Protein AF-A0A7U2QZM5-F1 (afdb_monomer_lite)

Foldseek 3Di:
DDDDDDDDDDDDDDDDDDDDDDDDDDDDDPPPPDPVVQDQKKKWFAAFQFKTKIARDDVVLVVLLQVLQQVLQVQHWPDWDDDPRIIITGGPDRLLEDDPPSSVVSVVSSVQSSQQSCLQVQKHFDPPDWDQDDRYDDDRDDRRTMTMIGGGDRDHDQDWDWDDDDPQDIDIGSDDVVVVVVVCVVCPPVDPDDD

pLDDT: mean 79.83, std 21.53, range [32.25, 98.5]

Radius of gyration: 23.72 Å; chains: 1; bounding box: 69×45×69 Å

Sequence (195 aa):
MTCSRMRDEPPAYEETTGSSSTAIPGDNKTQLQDEDTRSKYGLISFSGYDRVRLMRFPESIVALVSETLQRHWPKGIQKVKAYYESTEFKLRGNPFEHGDDDEKVALRNAILGLLDALAREGWGVHPAAGGLGRIGNYKSLGQKDSLIFKRQAPQQLSWMCISFDSDDLMHLINAPPELALSLVAVFGDRIKNCN

Organism: Aspergillus flavus (strain ATCC 200026 / FGSC A1120 / IAM 13836 / NRRL 3357 / JCM 12722 / SRRC 167) (NCBI:txid332952)

Structure (mmCIF, N/CA/C/O backbone):
data_AF-A0A7U2QZM5-F1
#
_entry.id   AF-A0A7U2QZM5-F1
#
loop_
_atom_site.group_PDB
_atom_site.id
_atom_site.type_symbol
_atom_site.label_atom_id
_atom_site.label_alt_id
_atom_site.label_comp_id
_atom_site.label_asym_id
_atom_site.label_entity_id
_atom_site.label_seq_id
_atom_site.pdbx_PDB_ins_code
_atom_site.Cartn_x
_atom_site.Cartn_y
_atom_site.Cartn_z
_atom_site.occupancy
_atom_site.B_iso_or_equiv
_atom_site.auth_seq_id
_atom_site.auth_comp_id
_atom_site.auth_asym_id
_atom_site.auth_atom_id
_atom_site.pdbx_PDB_model_num
ATOM 1 N N . MET A 1 1 ? -29.464 29.562 -40.714 1.00 38.03 1 MET A N 1
ATOM 2 C CA . MET A 1 1 ? -28.195 30.197 -41.134 1.00 38.03 1 MET A CA 1
ATOM 3 C C . MET A 1 1 ? -27.536 30.734 -39.869 1.00 38.03 1 MET A C 1
ATOM 5 O O . MET A 1 1 ? -28.224 31.437 -39.149 1.00 38.03 1 MET A O 1
ATOM 9 N N . THR A 1 2 ? -26.313 30.384 -39.471 1.00 40.12 2 THR A N 1
ATOM 10 C CA . THR A 1 2 ? -25.365 29.388 -40.011 1.00 40.12 2 THR A CA 1
ATOM 11 C C . THR A 1 2 ? -24.445 28.975 -38.853 1.00 40.12 2 THR A C 1
ATOM 13 O O . THR A 1 2 ? -23.994 29.839 -38.110 1.00 40.12 2 THR A O 1
ATOM 16 N N . CYS A 1 3 ? -24.182 27.680 -38.655 1.00 33.53 3 CYS A N 1
ATOM 17 C CA . CYS A 1 3 ? -23.303 27.215 -37.576 1.00 33.53 3 CYS A CA 1
ATOM 18 C C . CYS A 1 3 ? -21.851 27.163 -38.076 1.00 33.53 3 CYS A C 1
ATOM 20 O O . CYS A 1 3 ? -21.513 26.299 -38.886 1.00 33.53 3 CYS A O 1
ATOM 22 N N . SER A 1 4 ? -20.998 28.075 -37.604 1.00 41.38 4 SER A N 1
ATOM 23 C CA . SER A 1 4 ? -19.562 28.035 -37.900 1.00 41.38 4 SER A CA 1
ATOM 24 C C . SER A 1 4 ? -18.869 26.981 -37.041 1.00 41.38 4 SER A C 1
ATOM 26 O O . SER A 1 4 ? -18.525 27.231 -35.888 1.00 41.38 4 SER A O 1
ATOM 28 N N . ARG A 1 5 ? -18.629 25.799 -37.619 1.00 42.25 5 ARG A N 1
ATOM 29 C CA . ARG A 1 5 ? -17.645 24.847 -37.088 1.00 42.25 5 ARG A CA 1
ATOM 30 C C . ARG A 1 5 ? -16.244 25.422 -37.290 1.00 42.25 5 ARG A C 1
ATOM 32 O O . ARG A 1 5 ? -15.752 25.406 -38.419 1.00 42.25 5 ARG A O 1
ATOM 39 N N . MET A 1 6 ? -15.587 25.863 -36.219 1.00 43.81 6 MET A N 1
ATOM 40 C CA . MET A 1 6 ? -14.124 25.896 -36.231 1.00 43.81 6 MET A CA 1
ATOM 41 C C . MET A 1 6 ? -13.616 24.450 -36.232 1.00 43.81 6 MET A C 1
ATOM 43 O O . MET A 1 6 ? -14.147 23.595 -35.523 1.00 43.81 6 MET A O 1
ATOM 47 N N . ARG A 1 7 ? -12.651 24.165 -37.107 1.00 45.53 7 ARG A N 1
ATOM 48 C CA . ARG A 1 7 ? -11.876 22.925 -37.098 1.00 45.53 7 ARG A CA 1
ATOM 49 C C . ARG A 1 7 ? -10.531 23.278 -36.486 1.00 45.53 7 ARG A C 1
ATOM 51 O O . ARG A 1 7 ? -9.747 23.946 -37.150 1.00 45.53 7 ARG A O 1
ATOM 58 N N . ASP A 1 8 ? -10.298 22.843 -35.255 1.00 47.22 8 ASP A N 1
ATOM 59 C CA . ASP A 1 8 ? -8.962 22.883 -34.670 1.00 47.22 8 ASP A CA 1
ATOM 60 C C . ASP A 1 8 ? -8.144 21.750 -35.295 1.00 47.22 8 ASP A C 1
ATOM 62 O O . ASP A 1 8 ? -8.380 20.567 -35.043 1.00 47.22 8 ASP A O 1
ATOM 66 N N . GLU A 1 9 ? -7.225 22.124 -36.178 1.00 46.25 9 GLU A N 1
ATOM 67 C CA . GLU A 1 9 ? -6.231 21.227 -36.755 1.00 46.25 9 GLU A CA 1
ATOM 68 C C . GLU A 1 9 ? -5.019 21.188 -35.806 1.00 46.25 9 GLU A C 1
ATOM 70 O O . GLU A 1 9 ? -4.488 22.250 -35.465 1.00 46.25 9 GLU A O 1
ATOM 75 N N . PRO A 1 10 ? -4.599 20.011 -35.304 1.00 48.00 10 PRO A N 1
ATOM 76 C CA . PRO A 1 10 ? -3.449 19.930 -34.411 1.00 48.00 10 PRO A CA 1
ATOM 77 C C . PRO A 1 10 ? -2.162 20.297 -35.170 1.00 48.00 10 PRO A C 1
ATOM 79 O O . PRO A 1 10 ? -2.040 19.966 -36.351 1.00 48.00 10 PRO A O 1
ATOM 82 N N . PRO A 1 11 ? -1.188 20.961 -34.520 1.00 45.97 11 PRO A N 1
ATOM 83 C CA . PRO A 1 11 ? 0.029 21.405 -35.190 1.00 45.97 11 PRO A CA 1
ATOM 84 C C . PRO A 1 11 ? 0.828 20.221 -35.744 1.00 45.97 11 PRO A C 1
ATOM 86 O O . PRO A 1 11 ? 1.017 19.208 -35.065 1.00 45.97 11 PRO A O 1
ATOM 89 N N . ALA A 1 12 ? 1.311 20.370 -36.978 1.00 38.12 12 ALA A N 1
ATOM 90 C CA . ALA A 1 12 ? 2.165 19.386 -37.627 1.00 38.12 12 ALA A CA 1
ATOM 91 C C . ALA A 1 12 ? 3.488 19.219 -36.862 1.00 38.12 12 ALA A C 1
ATOM 93 O O . ALA A 1 12 ? 4.091 20.197 -36.418 1.00 38.12 12 ALA A O 1
ATOM 94 N N . TYR A 1 13 ? 3.943 17.974 -36.729 1.00 45.31 13 TYR A N 1
ATOM 95 C CA . TYR A 1 13 ? 5.271 17.668 -36.211 1.00 45.31 13 TYR A CA 1
ATOM 96 C C . TYR A 1 13 ? 6.291 17.780 -37.352 1.00 45.31 13 TYR A C 1
ATOM 98 O O . TYR A 1 13 ? 6.085 17.220 -38.427 1.00 45.31 13 TYR A O 1
ATOM 106 N N . GLU A 1 14 ? 7.390 18.500 -37.133 1.00 44.50 14 GLU A N 1
ATOM 107 C CA . GLU A 1 14 ? 8.509 18.514 -38.078 1.00 44.50 14 GLU A CA 1
ATOM 108 C C . GLU A 1 14 ? 9.396 17.280 -37.848 1.00 44.50 14 GLU A C 1
ATOM 110 O O . GLU A 1 14 ? 9.959 17.093 -36.767 1.00 44.50 14 GLU A O 1
ATOM 115 N N . GLU A 1 15 ? 9.533 16.425 -38.865 1.00 40.84 15 GLU A N 1
ATOM 116 C CA . GLU A 1 15 ? 10.552 15.370 -38.886 1.00 40.84 15 GLU A CA 1
ATOM 117 C C . GLU A 1 15 ? 11.905 15.956 -39.300 1.00 40.84 15 GLU A C 1
ATOM 119 O O . GLU A 1 15 ? 12.167 16.199 -40.479 1.00 40.84 15 GLU A O 1
ATOM 124 N N . THR A 1 16 ? 12.811 16.138 -38.338 1.00 38.75 16 THR A N 1
ATOM 125 C CA . THR A 1 16 ? 14.184 16.566 -38.633 1.00 38.75 16 THR A CA 1
ATOM 126 C C . THR A 1 16 ? 15.036 15.397 -39.136 1.00 38.75 16 THR A C 1
ATOM 128 O O . THR A 1 16 ? 15.819 14.805 -38.393 1.00 38.75 16 THR A O 1
ATOM 131 N N . THR A 1 17 ? 14.931 15.076 -40.426 1.00 41.78 17 THR A N 1
ATOM 132 C CA . THR A 1 17 ? 15.929 14.247 -41.124 1.00 41.78 17 THR A CA 1
ATOM 133 C C . THR A 1 17 ? 17.121 15.104 -41.570 1.00 41.78 17 THR A C 1
ATOM 135 O O . THR A 1 17 ? 16.938 16.034 -42.353 1.00 41.78 17 THR A O 1
ATOM 138 N N . GLY A 1 18 ? 18.347 14.785 -41.129 1.00 34.59 18 GLY A N 1
ATOM 139 C CA . GLY A 1 18 ? 19.561 15.528 -41.514 1.00 34.59 18 GLY A CA 1
ATOM 140 C C . GLY A 1 18 ? 20.870 14.748 -41.307 1.00 34.59 18 GLY A C 1
ATOM 141 O O . GLY A 1 18 ? 21.256 14.450 -40.183 1.00 34.59 18 GLY A O 1
ATOM 142 N N . SER A 1 19 ? 21.537 14.406 -42.411 1.00 39.38 19 SER A N 1
ATOM 143 C CA . SER A 1 19 ? 22.620 13.412 -42.538 1.00 39.38 19 SER A CA 1
ATOM 144 C C . SER A 1 19 ? 24.025 13.772 -41.995 1.00 39.38 19 SER A C 1
ATOM 146 O O . SER A 1 19 ? 24.483 14.898 -42.135 1.00 39.38 19 SER A O 1
ATOM 148 N N . SER A 1 20 ? 24.743 12.730 -41.541 1.00 37.00 20 SER A N 1
ATOM 149 C CA . SER A 1 20 ? 26.172 12.372 -41.771 1.00 37.00 20 SER A CA 1
ATOM 150 C C . SER A 1 20 ? 27.312 13.420 -41.775 1.00 37.00 20 SER A C 1
ATOM 152 O O . SER A 1 20 ? 27.342 14.279 -42.653 1.00 37.00 20 SER A O 1
ATOM 154 N N . SER A 1 21 ? 28.406 13.162 -41.017 1.00 36.75 21 SER A N 1
ATOM 155 C CA . SER A 1 21 ? 29.729 12.708 -41.566 1.00 36.75 21 SER A CA 1
ATOM 156 C C . SER A 1 21 ? 30.932 12.692 -40.577 1.00 36.75 21 SER A C 1
ATOM 158 O O . SER A 1 21 ? 31.199 13.681 -39.906 1.00 36.75 21 SER A O 1
ATOM 160 N N . THR A 1 22 ? 31.770 11.638 -40.670 1.00 32.25 22 THR A N 1
ATOM 161 C CA . THR A 1 22 ? 33.250 11.576 -40.407 1.00 32.25 22 THR A CA 1
ATOM 162 C C . THR A 1 22 ? 33.846 11.771 -38.983 1.00 32.25 22 THR A C 1
ATOM 164 O O . THR A 1 22 ? 33.193 12.257 -38.073 1.00 32.25 22 THR A O 1
ATOM 167 N N . ALA A 1 23 ? 35.097 11.308 -38.778 1.00 37.75 23 ALA A N 1
ATOM 168 C CA . ALA A 1 23 ? 35.731 10.951 -37.482 1.00 37.75 23 ALA A CA 1
ATOM 169 C C . ALA A 1 23 ? 37.284 11.232 -37.505 1.00 37.75 23 ALA A C 1
ATOM 171 O O . ALA A 1 23 ? 37.752 11.749 -38.515 1.00 37.75 23 ALA A O 1
ATOM 172 N N . ILE A 1 24 ? 38.180 10.963 -36.522 1.00 44.28 24 ILE A N 1
ATOM 173 C CA . ILE A 1 24 ? 38.159 9.995 -35.396 1.00 44.28 24 ILE A CA 1
ATOM 174 C C . ILE A 1 24 ? 38.521 10.557 -33.979 1.00 44.28 24 ILE A C 1
ATOM 176 O O . ILE A 1 24 ? 37.564 10.930 -33.305 1.00 44.28 24 ILE A O 1
ATOM 180 N N . PRO A 1 25 ? 39.763 10.539 -33.411 1.00 47.25 25 PRO A N 1
ATOM 181 C CA . PRO A 1 25 ? 39.904 10.104 -32.009 1.00 47.25 25 PRO A CA 1
ATOM 182 C C . PRO A 1 25 ? 40.487 11.123 -31.006 1.00 47.25 25 PRO A C 1
ATOM 184 O O . PRO A 1 25 ? 41.348 11.935 -31.340 1.00 47.25 25 PRO A O 1
ATOM 187 N N . GLY A 1 26 ? 40.100 10.981 -29.734 1.00 36.50 26 GLY A N 1
ATOM 188 C CA . GLY A 1 26 ? 40.738 11.632 -28.583 1.00 36.50 26 GLY A CA 1
ATOM 189 C C . GLY A 1 26 ? 40.070 11.233 -27.261 1.00 36.50 26 GLY A C 1
ATOM 190 O O . GLY A 1 26 ? 38.861 11.395 -27.114 1.00 36.50 26 GLY A O 1
ATOM 191 N N . ASP A 1 27 ? 40.843 10.674 -26.328 1.00 46.28 27 ASP A N 1
ATOM 192 C CA . ASP A 1 27 ? 40.347 10.033 -25.101 1.00 46.28 27 ASP A CA 1
ATOM 193 C C . ASP A 1 27 ? 39.758 10.986 -24.036 1.00 46.28 27 ASP A C 1
ATOM 195 O O . ASP A 1 27 ? 39.914 12.205 -24.087 1.00 46.28 27 ASP A O 1
ATOM 199 N N . ASN A 1 28 ? 39.144 10.378 -23.008 1.00 43.94 28 ASN A N 1
ATOM 200 C CA . ASN A 1 28 ? 38.606 10.977 -21.773 1.00 43.94 28 ASN A CA 1
ATOM 201 C C . ASN A 1 28 ? 37.238 11.683 -21.856 1.00 43.94 28 ASN A C 1
ATOM 203 O O . ASN A 1 28 ? 37.101 12.855 -21.501 1.00 43.94 28 ASN A O 1
ATOM 207 N N . LYS A 1 29 ? 36.171 10.927 -22.173 1.00 39.53 29 LYS A N 1
ATOM 208 C CA . LYS A 1 29 ? 34.792 11.349 -21.835 1.00 39.53 29 LYS A CA 1
ATOM 209 C C . LYS A 1 29 ? 33.837 10.248 -21.338 1.00 39.53 29 LYS A C 1
ATOM 211 O O . LYS A 1 29 ? 32.624 10.410 -21.404 1.00 39.53 29 LYS A O 1
ATOM 216 N N . THR A 1 30 ? 34.360 9.165 -20.765 1.00 45.44 30 THR A N 1
ATOM 217 C CA . THR A 1 30 ? 33.569 7.987 -20.337 1.00 45.44 30 THR A CA 1
ATOM 218 C C . THR A 1 30 ? 33.135 8.013 -18.857 1.00 45.44 30 THR A C 1
ATOM 220 O O . THR A 1 30 ? 32.974 6.959 -18.253 1.00 45.44 30 THR A O 1
ATOM 223 N N . GLN A 1 31 ? 32.979 9.192 -18.234 1.00 42.78 31 GLN A N 1
ATOM 224 C CA . GLN A 1 31 ? 32.561 9.316 -16.817 1.00 42.78 31 GLN A CA 1
ATOM 225 C C . GLN A 1 31 ? 31.572 10.469 -16.516 1.00 42.78 31 GLN A C 1
ATOM 227 O O . GLN A 1 31 ? 31.412 10.849 -15.362 1.00 42.78 31 GLN A O 1
ATOM 232 N N . LEU A 1 32 ? 30.899 11.052 -17.520 1.00 48.69 32 LEU A N 1
ATOM 233 C CA . LEU A 1 32 ? 30.020 12.226 -17.318 1.00 48.69 32 LEU A CA 1
ATOM 234 C C . LEU A 1 32 ? 28.651 12.150 -18.030 1.00 48.69 32 LEU A C 1
ATOM 236 O O . LEU A 1 32 ? 28.096 13.188 -18.382 1.00 48.69 32 LEU A O 1
ATOM 240 N N . GLN A 1 33 ? 28.097 10.950 -18.267 1.00 42.81 33 GLN A N 1
ATOM 241 C CA . GLN A 1 33 ? 26.792 10.791 -18.947 1.00 42.81 33 GLN A CA 1
ATOM 242 C C . GLN A 1 33 ? 25.843 9.708 -18.383 1.00 42.81 33 GLN A C 1
ATOM 244 O O . GLN A 1 33 ? 24.843 9.417 -19.029 1.00 42.81 33 GLN A O 1
ATOM 249 N N . ASP A 1 34 ? 26.084 9.157 -17.184 1.00 46.16 34 ASP A N 1
ATOM 250 C CA . ASP A 1 34 ? 25.239 8.071 -16.626 1.00 46.16 34 ASP A CA 1
ATOM 251 C C . ASP A 1 34 ? 24.341 8.482 -15.433 1.00 46.16 34 ASP A C 1
ATOM 253 O O . ASP A 1 34 ? 23.375 7.797 -15.110 1.00 46.16 34 ASP A O 1
ATOM 257 N N . GLU A 1 35 ? 24.588 9.635 -14.796 1.00 48.81 35 GLU A N 1
ATOM 258 C CA . GLU A 1 35 ? 23.772 10.099 -13.652 1.00 48.81 35 GLU A CA 1
ATOM 259 C C . GLU A 1 35 ? 22.479 10.842 -14.059 1.00 48.81 35 GLU A C 1
ATOM 261 O O . GLU A 1 35 ? 21.507 10.846 -13.303 1.00 48.81 35 GLU A O 1
ATOM 266 N N . ASP A 1 36 ? 22.414 11.456 -15.250 1.00 51.22 36 ASP A N 1
ATOM 267 C CA . ASP A 1 36 ? 21.275 12.317 -15.647 1.00 51.22 36 ASP A CA 1
ATOM 268 C C . ASP A 1 36 ? 20.183 11.592 -16.466 1.00 51.22 36 ASP A C 1
ATOM 270 O O . ASP A 1 36 ? 19.121 12.151 -16.734 1.00 51.22 36 ASP A O 1
ATOM 274 N N . THR A 1 37 ? 20.392 10.319 -16.823 1.00 58.72 37 THR A N 1
ATOM 275 C CA . THR A 1 37 ? 19.389 9.478 -17.513 1.00 58.72 37 THR A CA 1
ATOM 276 C C . THR A 1 37 ? 18.419 8.789 -16.547 1.00 58.72 37 THR A C 1
ATOM 278 O O . THR A 1 37 ? 17.358 8.305 -16.955 1.00 58.72 37 THR A O 1
ATOM 281 N N . ARG A 1 38 ? 18.735 8.749 -15.244 1.00 72.69 38 ARG A N 1
ATOM 282 C CA . ARG A 1 38 ? 17.895 8.090 -14.238 1.00 72.69 38 ARG A CA 1
ATOM 283 C C . ARG A 1 38 ? 16.593 8.864 -14.038 1.00 72.69 38 ARG A C 1
ATOM 285 O O . ARG A 1 38 ? 16.591 10.035 -13.660 1.00 72.69 38 ARG A O 1
ATOM 292 N N . SER A 1 39 ? 15.461 8.185 -14.238 1.00 79.38 39 SER A N 1
ATOM 293 C CA . SER A 1 39 ? 14.130 8.780 -14.063 1.00 79.38 39 SER A CA 1
ATOM 294 C C . SER A 1 39 ? 13.981 9.422 -12.679 1.00 79.38 39 SER A C 1
ATOM 296 O O . SER A 1 39 ? 14.019 8.746 -11.654 1.00 79.38 39 SER A O 1
ATOM 298 N N . LYS A 1 40 ? 13.784 10.746 -12.657 1.00 91.75 40 LYS A N 1
ATOM 299 C CA . LYS A 1 40 ? 13.620 11.548 -11.427 1.00 91.75 40 LYS A CA 1
ATOM 300 C C . LYS A 1 40 ? 12.293 11.254 -10.706 1.00 91.75 40 LYS A C 1
ATOM 302 O O . LYS A 1 40 ? 12.164 11.563 -9.521 1.00 91.75 40 LYS A O 1
ATOM 307 N N . TYR A 1 41 ? 11.343 10.626 -11.407 1.00 93.75 41 TYR A N 1
ATOM 308 C CA . TYR A 1 41 ? 10.027 10.234 -10.909 1.00 93.75 41 TYR A CA 1
ATOM 309 C C . TYR A 1 41 ? 9.651 8.816 -11.355 1.00 93.75 41 TYR A C 1
ATOM 311 O O . TYR A 1 41 ? 9.898 8.452 -12.504 1.00 93.75 41 TYR A O 1
ATOM 319 N N . GLY A 1 42 ? 8.995 8.068 -10.468 1.00 94.88 42 GLY A N 1
ATOM 320 C CA . GLY A 1 42 ? 8.355 6.779 -10.744 1.00 94.88 42 GLY A CA 1
ATOM 321 C C . GLY A 1 42 ? 6.871 6.808 -10.366 1.00 94.88 42 GLY A C 1
ATOM 322 O O . GLY A 1 42 ? 6.443 7.674 -9.603 1.00 94.88 42 GLY A O 1
ATOM 323 N N . LEU A 1 43 ? 6.072 5.873 -10.887 1.00 94.38 43 LEU A N 1
ATOM 324 C CA . LEU A 1 43 ? 4.650 5.737 -10.541 1.00 94.38 43 LEU A CA 1
ATOM 325 C C . LEU A 1 43 ? 4.339 4.317 -10.073 1.00 94.38 43 LEU A C 1
ATOM 327 O O . LEU A 1 43 ? 4.623 3.362 -10.799 1.00 94.38 43 LEU A O 1
ATOM 331 N N . ILE A 1 44 ? 3.693 4.187 -8.914 1.00 95.25 44 ILE A N 1
ATOM 332 C CA . ILE A 1 44 ? 2.979 2.962 -8.534 1.00 95.25 44 ILE A CA 1
ATOM 333 C C . ILE A 1 44 ? 1.486 3.238 -8.654 1.00 95.25 44 ILE A C 1
ATOM 335 O O . ILE A 1 44 ? 0.987 4.183 -8.050 1.00 95.25 44 ILE A O 1
ATOM 339 N N . SER A 1 45 ? 0.773 2.420 -9.426 1.00 92.12 45 SER A N 1
ATOM 340 C CA . SER A 1 45 ? -0.684 2.516 -9.573 1.00 92.12 45 SER A CA 1
ATOM 341 C C . SER A 1 45 ? -1.383 1.223 -9.180 1.00 92.12 45 SER A C 1
ATOM 343 O O . SER A 1 45 ? -0.889 0.129 -9.463 1.00 92.12 45 SER A O 1
ATOM 345 N N . PHE A 1 46 ? -2.554 1.365 -8.570 1.00 90.62 46 PHE A N 1
ATOM 346 C CA . PHE A 1 46 ? -3.437 0.280 -8.165 1.00 90.62 46 PHE A CA 1
ATOM 347 C C . PHE A 1 46 ? -4.630 0.247 -9.129 1.00 90.62 46 PHE A C 1
ATOM 349 O O . PHE A 1 46 ? -5.244 1.277 -9.417 1.00 90.62 46 PHE A O 1
ATOM 356 N N . SER A 1 47 ? -4.928 -0.910 -9.726 1.00 86.44 47 SER A N 1
ATOM 357 C CA . SER A 1 47 ? -5.903 -1.013 -10.824 1.00 86.44 47 SER A CA 1
ATOM 358 C C . SER A 1 47 ? -6.704 -2.314 -10.773 1.00 86.44 47 SER A C 1
ATOM 360 O O . SER A 1 47 ? -6.224 -3.346 -10.300 1.00 86.44 47 SER A O 1
ATOM 362 N N . GLY A 1 48 ? -7.948 -2.266 -11.259 1.00 85.94 48 GLY A N 1
ATOM 363 C CA . GLY A 1 48 ? -8.889 -3.377 -11.126 1.00 85.94 48 GLY A CA 1
ATOM 364 C C . GLY A 1 48 ? -9.129 -3.730 -9.656 1.00 85.94 48 GLY A C 1
ATOM 365 O O . GLY A 1 48 ? -9.297 -2.842 -8.818 1.00 85.94 48 GLY A O 1
ATOM 366 N N . TYR A 1 49 ? -9.132 -5.021 -9.339 1.00 89.12 49 TYR A N 1
ATOM 367 C CA . TYR A 1 49 ? -9.323 -5.531 -7.975 1.00 89.12 49 TYR A CA 1
ATOM 368 C C . TYR A 1 49 ? -8.024 -6.064 -7.356 1.00 89.12 49 TYR A C 1
ATOM 370 O O . TYR A 1 49 ? -7.964 -6.350 -6.168 1.00 89.12 49 TYR A O 1
ATOM 378 N N . ASP A 1 50 ? -6.974 -6.202 -8.167 1.00 93.38 50 ASP A N 1
ATOM 379 C CA . ASP A 1 50 ? -5.849 -7.091 -7.883 1.00 93.38 50 ASP A CA 1
ATOM 380 C C . ASP A 1 50 ? -4.589 -6.795 -8.734 1.00 93.38 50 ASP A C 1
ATOM 382 O O . ASP A 1 50 ? -3.765 -7.691 -8.949 1.00 93.38 50 ASP A O 1
ATOM 386 N N . ARG A 1 51 ? -4.420 -5.569 -9.267 1.00 95.00 51 ARG A N 1
ATOM 387 C CA . ARG A 1 51 ? -3.185 -5.142 -9.964 1.00 95.00 51 ARG A CA 1
ATOM 388 C C . ARG A 1 51 ? -2.427 -4.037 -9.247 1.00 95.00 51 ARG A C 1
ATOM 390 O O . ARG A 1 51 ? -3.009 -3.010 -8.908 1.00 95.00 51 ARG A O 1
ATOM 397 N N . VAL A 1 52 ? -1.109 -4.207 -9.185 1.00 96.00 52 VAL A N 1
ATOM 398 C CA . VAL A 1 52 ? -0.130 -3.144 -8.927 1.00 96.00 52 VAL A CA 1
ATOM 399 C C . VAL A 1 52 ? 0.699 -2.962 -10.199 1.00 96.00 52 VAL A C 1
ATOM 401 O O . VAL A 1 52 ? 1.170 -3.949 -10.763 1.00 96.00 52 VAL A O 1
ATOM 404 N N . ARG A 1 53 ? 0.877 -1.730 -10.683 1.00 96.19 53 ARG A N 1
ATOM 405 C CA . ARG A 1 53 ? 1.727 -1.428 -11.850 1.00 96.19 53 ARG A CA 1
ATOM 406 C C . ARG A 1 53 ? 2.806 -0.422 -11.501 1.00 96.19 53 ARG A C 1
ATOM 408 O O . ARG A 1 53 ? 2.491 0.609 -10.911 1.00 96.19 53 ARG A O 1
ATOM 415 N N . LEU A 1 54 ? 4.033 -0.709 -11.922 1.00 97.12 54 LEU A N 1
ATOM 416 C CA . LEU A 1 54 ? 5.214 0.135 -11.743 1.00 97.12 54 LEU A CA 1
ATOM 417 C C . LEU A 1 54 ? 5.627 0.738 -13.082 1.00 97.12 54 LEU A C 1
ATOM 419 O O . LEU A 1 54 ? 5.822 -0.008 -14.039 1.00 97.12 54 LEU A O 1
ATOM 423 N N . MET A 1 55 ? 5.813 2.057 -13.137 1.00 95.38 55 MET A N 1
ATOM 424 C CA . MET A 1 55 ? 6.368 2.766 -14.297 1.00 95.38 55 MET A CA 1
ATOM 425 C C . MET A 1 55 ? 7.582 3.604 -13.897 1.00 95.38 55 MET A C 1
ATOM 427 O O . MET A 1 55 ? 7.583 4.220 -12.831 1.00 95.38 55 MET A O 1
ATOM 431 N N . ARG A 1 56 ? 8.585 3.658 -14.786 1.00 95.00 56 ARG A N 1
ATOM 432 C CA . ARG A 1 56 ? 9.812 4.476 -14.653 1.00 95.00 56 ARG A CA 1
ATOM 433 C C . ARG A 1 56 ? 10.654 4.184 -13.399 1.00 95.00 56 ARG A C 1
ATOM 435 O O . ARG A 1 56 ? 11.357 5.052 -12.890 1.00 95.00 56 ARG A O 1
ATOM 442 N N . PHE A 1 57 ? 10.617 2.937 -12.935 1.00 95.44 57 PHE A N 1
ATOM 443 C CA . PHE A 1 57 ? 11.487 2.425 -11.876 1.00 95.44 57 PHE A CA 1
ATOM 444 C C . PHE A 1 57 ? 12.600 1.530 -12.451 1.00 95.44 57 PHE A C 1
ATOM 446 O O . PHE A 1 57 ? 12.327 0.768 -13.379 1.00 95.44 57 PHE A O 1
ATOM 453 N N . PRO A 1 58 ? 13.829 1.571 -11.897 1.00 94.50 58 PRO A N 1
ATOM 454 C CA . PRO A 1 58 ? 14.879 0.593 -12.188 1.00 94.50 58 PRO A CA 1
ATOM 455 C C . PRO A 1 58 ? 14.456 -0.839 -11.840 1.00 94.50 58 PRO A C 1
ATOM 457 O O . PRO A 1 58 ? 13.675 -1.047 -10.910 1.00 94.50 58 PRO A O 1
ATOM 460 N N . GLU A 1 59 ? 15.038 -1.828 -12.518 1.00 94.38 59 GLU A N 1
ATOM 461 C CA . GLU A 1 59 ? 14.724 -3.251 -12.316 1.00 94.38 59 GLU A CA 1
ATOM 462 C C . GLU A 1 59 ? 14.933 -3.719 -10.864 1.00 94.38 59 GLU A C 1
ATOM 464 O O . GLU A 1 59 ? 14.105 -4.460 -10.337 1.00 94.38 59 GLU A O 1
ATOM 469 N N . SER A 1 60 ? 15.949 -3.202 -10.162 1.00 96.31 60 SER A N 1
ATOM 470 C CA . SER A 1 60 ? 16.164 -3.491 -8.733 1.00 96.31 60 SER A CA 1
ATOM 471 C C . SER A 1 60 ? 14.974 -3.094 -7.849 1.00 96.31 60 SER A C 1
ATOM 473 O O . SER A 1 60 ? 14.644 -3.796 -6.896 1.00 96.31 60 SER A O 1
ATOM 475 N N . ILE A 1 61 ? 14.276 -2.008 -8.190 1.00 97.75 61 ILE A N 1
ATOM 476 C CA . ILE A 1 61 ? 13.081 -1.550 -7.472 1.00 97.75 61 ILE A CA 1
ATOM 477 C C . ILE A 1 61 ? 11.866 -2.409 -7.838 1.00 97.75 61 ILE A C 1
ATOM 479 O O . ILE A 1 61 ? 11.025 -2.684 -6.986 1.00 97.75 61 ILE A O 1
ATOM 483 N N . VAL A 1 62 ? 11.784 -2.884 -9.084 1.00 97.50 62 VAL A N 1
ATOM 484 C CA . VAL A 1 62 ? 10.754 -3.843 -9.513 1.00 97.50 62 VAL A CA 1
ATOM 485 C C . VAL A 1 62 ? 10.908 -5.171 -8.755 1.00 97.50 62 VAL 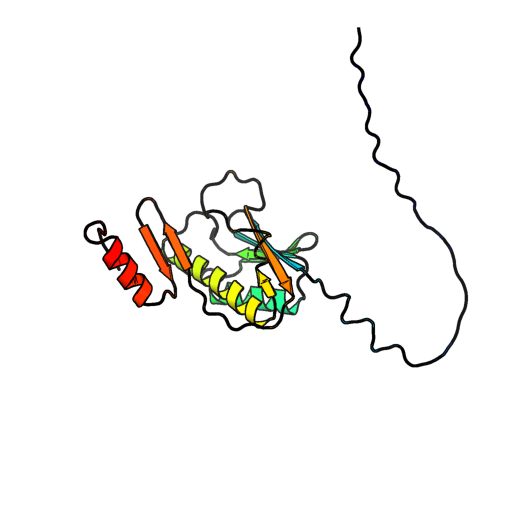A C 1
ATOM 487 O O . VAL A 1 62 ? 9.913 -5.709 -8.266 1.00 97.50 62 VAL A O 1
ATOM 490 N N . ALA A 1 63 ? 12.140 -5.659 -8.580 1.00 98.12 63 ALA A N 1
ATOM 491 C CA . ALA A 1 63 ? 12.443 -6.830 -7.757 1.00 98.12 63 ALA A CA 1
ATOM 492 C C . ALA A 1 63 ? 12.075 -6.604 -6.278 1.00 98.12 63 ALA A C 1
ATOM 494 O O . ALA A 1 63 ? 11.297 -7.379 -5.720 1.00 98.12 63 ALA A O 1
ATOM 495 N N . LEU A 1 64 ? 12.519 -5.494 -5.677 1.00 98.50 64 LEU A N 1
ATOM 496 C CA . LEU A 1 64 ? 12.204 -5.130 -4.290 1.00 98.50 64 LEU A CA 1
ATOM 497 C C . LEU A 1 64 ? 10.693 -5.049 -4.017 1.00 98.50 64 LEU A C 1
ATOM 499 O O . LEU A 1 64 ? 10.213 -5.517 -2.981 1.00 98.50 64 LEU A O 1
ATOM 503 N N . VAL A 1 65 ? 9.920 -4.487 -4.948 1.00 98.38 65 VAL A N 1
ATOM 504 C CA . VAL A 1 65 ? 8.456 -4.448 -4.842 1.00 98.38 65 VAL A CA 1
ATOM 505 C C . VAL A 1 65 ? 7.850 -5.849 -4.960 1.00 98.38 65 VAL A C 1
ATOM 507 O O . VAL A 1 65 ? 6.937 -6.170 -4.200 1.00 98.38 65 VAL A O 1
ATOM 510 N N . SER A 1 66 ? 8.378 -6.711 -5.833 1.00 98.44 66 SER A N 1
ATOM 511 C CA . SER A 1 66 ? 7.960 -8.117 -5.932 1.00 98.44 66 SER A CA 1
ATOM 512 C C . SER A 1 66 ? 8.164 -8.874 -4.614 1.00 98.44 66 SER A C 1
ATOM 514 O O . SER A 1 66 ? 7.253 -9.554 -4.141 1.00 98.44 66 SER A O 1
ATOM 516 N N . GLU A 1 67 ? 9.337 -8.737 -3.993 1.00 98.44 67 GLU A N 1
ATOM 517 C CA . GLU A 1 67 ? 9.651 -9.347 -2.695 1.00 98.44 67 GLU A CA 1
ATOM 518 C C . GLU A 1 67 ? 8.767 -8.800 -1.572 1.00 98.44 67 GLU A C 1
ATOM 520 O O . GLU A 1 67 ? 8.268 -9.551 -0.737 1.00 98.44 67 GLU A O 1
ATOM 525 N N . THR A 1 68 ? 8.540 -7.487 -1.561 1.00 98.44 68 THR A N 1
ATOM 526 C CA . THR A 1 68 ? 7.730 -6.817 -0.536 1.00 98.44 68 THR A CA 1
ATOM 527 C C . THR A 1 68 ? 6.261 -7.226 -0.630 1.00 98.44 68 THR A C 1
ATOM 529 O O . THR A 1 68 ? 5.646 -7.544 0.387 1.00 98.44 68 THR A O 1
ATOM 532 N N . LEU A 1 69 ? 5.712 -7.329 -1.845 1.00 98.12 69 LEU A N 1
ATOM 533 C CA . LEU A 1 69 ? 4.374 -7.878 -2.068 1.00 98.12 69 LEU A CA 1
ATOM 534 C C . LEU A 1 69 ? 4.281 -9.347 -1.630 1.00 98.12 69 LEU A C 1
ATOM 536 O O . LEU A 1 69 ? 3.318 -9.709 -0.966 1.00 98.12 69 LEU A O 1
ATOM 540 N N . GLN A 1 70 ? 5.276 -10.188 -1.935 1.00 97.81 70 GLN A N 1
ATOM 541 C CA . GLN A 1 70 ? 5.296 -11.589 -1.483 1.00 97.81 70 GLN A CA 1
ATOM 542 C C . GLN A 1 70 ? 5.393 -11.731 0.043 1.00 97.81 70 GLN A C 1
ATOM 544 O O . GLN A 1 70 ? 4.781 -12.633 0.606 1.00 97.81 70 GLN A O 1
ATOM 549 N N . ARG A 1 71 ? 6.133 -10.840 0.713 1.00 97.94 71 ARG A N 1
ATOM 550 C CA . ARG A 1 71 ? 6.317 -10.846 2.172 1.00 97.94 71 ARG A CA 1
ATOM 551 C C . ARG A 1 71 ? 5.049 -10.465 2.937 1.00 97.94 71 ARG A C 1
ATOM 553 O O . ARG A 1 71 ? 4.804 -11.019 4.002 1.00 97.94 71 ARG A O 1
ATOM 560 N N . HIS A 1 72 ? 4.278 -9.507 2.421 1.00 96.94 72 HIS A N 1
ATOM 561 C CA . HIS A 1 72 ? 3.159 -8.904 3.154 1.00 96.94 72 HIS A CA 1
ATOM 562 C C . HIS A 1 72 ? 1.765 -9.279 2.634 1.00 96.94 72 HIS A C 1
ATOM 564 O O . HIS A 1 72 ? 0.793 -9.046 3.345 1.00 96.94 72 HIS A O 1
ATOM 570 N N . TRP A 1 73 ? 1.639 -9.861 1.436 1.00 97.19 73 TRP A N 1
ATOM 571 C CA . TRP A 1 73 ? 0.362 -10.355 0.912 1.00 97.19 73 TRP A CA 1
ATOM 572 C C . TRP A 1 73 ? 0.279 -11.889 1.031 1.00 97.19 73 TRP A C 1
ATOM 574 O O . TRP A 1 73 ? 0.890 -12.578 0.213 1.00 97.19 73 TRP A O 1
ATOM 584 N N . PRO A 1 74 ? -0.490 -12.463 1.985 1.00 95.75 74 PRO A N 1
ATOM 585 C CA . PRO A 1 74 ? -0.472 -13.902 2.280 1.00 95.75 74 PRO A CA 1
ATOM 586 C C . PRO A 1 74 ? -0.870 -14.795 1.102 1.00 95.75 74 PRO A C 1
ATOM 588 O O . PRO A 1 74 ? -0.338 -15.891 0.941 1.00 95.75 74 PRO A O 1
ATOM 591 N N . LYS A 1 75 ? -1.784 -14.325 0.241 1.00 96.06 75 LYS A N 1
ATOM 592 C CA . LYS A 1 75 ? -2.179 -15.056 -0.975 1.00 96.06 75 LYS A CA 1
ATOM 593 C C . LYS A 1 75 ? -1.113 -14.955 -2.084 1.00 96.06 75 LYS A C 1
ATOM 595 O O . LYS A 1 75 ? -1.154 -15.730 -3.035 1.00 96.06 75 LYS A O 1
ATOM 600 N N . GLY A 1 76 ? -0.141 -14.050 -1.970 1.00 97.00 76 GLY A N 1
ATOM 601 C CA . GLY A 1 76 ? 1.005 -13.924 -2.869 1.00 97.00 76 GLY A CA 1
ATOM 602 C C . GLY A 1 76 ? 0.683 -13.424 -4.284 1.00 97.00 76 GLY A C 1
ATOM 603 O O . GLY A 1 76 ? -0.434 -13.017 -4.618 1.00 97.00 76 GLY A O 1
ATOM 604 N N . ILE A 1 77 ? 1.703 -13.439 -5.143 1.00 98.38 77 ILE A N 1
ATOM 605 C CA . ILE A 1 77 ? 1.612 -12.991 -6.538 1.00 98.38 77 ILE A CA 1
ATOM 606 C C . ILE A 1 77 ? 1.081 -14.139 -7.417 1.00 98.38 77 ILE A C 1
ATOM 608 O O . ILE A 1 77 ? 1.511 -15.287 -7.311 1.00 98.38 77 ILE A O 1
ATOM 612 N N . GLN A 1 78 ? 0.133 -13.838 -8.307 1.00 98.31 78 GLN A N 1
ATOM 613 C CA . GLN A 1 78 ? -0.376 -14.780 -9.309 1.00 98.31 78 GLN A CA 1
ATOM 614 C C . GLN A 1 78 ? 0.403 -14.712 -10.627 1.00 98.31 78 GLN A C 1
ATOM 616 O O . GLN A 1 78 ? 0.591 -15.738 -11.277 1.00 98.31 78 GLN A O 1
ATOM 621 N N . LYS A 1 79 ? 0.789 -13.507 -11.068 1.00 98.19 79 LYS A N 1
ATOM 622 C CA . LYS A 1 79 ? 1.513 -13.289 -12.329 1.00 98.19 79 LYS A CA 1
ATOM 623 C C . LYS A 1 79 ? 2.261 -11.958 -12.316 1.00 98.19 79 LYS A C 1
ATOM 625 O O . LYS A 1 79 ? 1.732 -10.968 -11.822 1.00 98.19 79 LYS A O 1
ATOM 630 N N . VAL A 1 80 ? 3.430 -11.928 -12.949 1.00 98.12 80 VAL A N 1
ATOM 631 C CA . VAL A 1 80 ? 4.146 -10.703 -13.336 1.00 98.12 80 VAL A CA 1
ATOM 632 C C . VAL A 1 80 ? 4.222 -10.661 -14.864 1.00 98.12 80 VAL A C 1
ATOM 634 O O . VAL A 1 80 ? 4.323 -11.713 -15.502 1.00 98.12 80 VAL A O 1
ATOM 637 N N . LYS A 1 81 ? 4.106 -9.479 -15.475 1.00 96.88 81 LYS A N 1
ATOM 638 C CA . LYS A 1 81 ? 4.303 -9.274 -16.922 1.00 96.88 81 LYS A CA 1
ATOM 639 C C . LYS A 1 81 ? 4.655 -7.818 -17.239 1.00 96.88 81 LYS A C 1
ATOM 641 O O . LYS A 1 81 ? 4.286 -6.917 -16.488 1.00 96.88 81 LYS A O 1
ATOM 646 N N . ALA A 1 82 ? 5.247 -7.586 -18.407 1.00 96.88 82 ALA A N 1
ATOM 647 C CA . ALA A 1 82 ? 5.209 -6.271 -19.040 1.00 96.88 82 ALA A CA 1
ATOM 648 C C . ALA A 1 82 ? 3.765 -5.902 -19.447 1.00 96.88 82 ALA A C 1
ATOM 650 O O . ALA A 1 82 ? 2.954 -6.767 -19.802 1.00 96.88 82 ALA A O 1
ATOM 651 N N . TYR A 1 83 ? 3.435 -4.615 -19.379 1.00 93.62 83 TYR A N 1
ATOM 652 C CA . TYR A 1 83 ? 2.146 -4.039 -19.754 1.00 93.62 83 TYR A CA 1
ATOM 653 C C . TYR A 1 83 ? 2.358 -2.579 -20.180 1.00 93.62 83 TYR A C 1
ATOM 655 O O . TYR A 1 83 ? 2.464 -1.695 -19.328 1.00 93.62 83 TYR A O 1
ATOM 663 N N . TYR A 1 84 ? 2.450 -2.330 -21.491 1.00 91.75 84 TYR A N 1
ATOM 664 C CA . TYR A 1 84 ? 2.940 -1.057 -22.050 1.00 91.75 84 TYR A CA 1
ATOM 665 C C . TYR A 1 84 ? 4.280 -0.653 -21.393 1.00 91.75 84 TYR A C 1
ATOM 667 O O . TYR A 1 84 ? 5.144 -1.508 -21.219 1.00 91.75 84 TYR A O 1
ATOM 675 N N . GLU A 1 85 ? 4.444 0.604 -20.974 1.00 90.44 85 GLU A N 1
ATOM 676 C CA . GLU A 1 85 ? 5.634 1.120 -20.268 1.00 90.44 85 GLU A CA 1
ATOM 677 C C . GLU A 1 85 ? 5.725 0.693 -18.782 1.00 90.44 85 GLU A C 1
ATOM 679 O O . GLU A 1 85 ? 6.476 1.285 -18.002 1.00 90.44 85 GLU A O 1
ATOM 684 N N . SER A 1 86 ? 4.935 -0.299 -18.352 1.00 95.00 86 SER A N 1
ATOM 685 C CA . SER A 1 86 ? 4.835 -0.718 -16.949 1.00 95.00 86 SER A CA 1
ATOM 686 C C . SER A 1 86 ? 5.143 -2.197 -16.726 1.00 95.00 86 SER A C 1
ATOM 688 O O . SER A 1 86 ? 4.871 -3.041 -17.580 1.00 95.00 86 SER A O 1
ATOM 690 N N . THR A 1 87 ? 5.632 -2.529 -15.530 1.00 97.81 87 THR A N 1
ATOM 691 C CA . THR A 1 87 ? 5.563 -3.902 -15.008 1.00 97.81 87 THR A CA 1
ATOM 692 C C . THR A 1 87 ? 4.274 -4.058 -14.206 1.00 97.81 87 THR A C 1
ATOM 694 O O . THR A 1 87 ? 4.067 -3.342 -13.226 1.00 97.81 87 THR A O 1
ATOM 697 N N . GLU A 1 88 ? 3.402 -4.981 -14.618 1.00 97.88 88 GLU A N 1
ATOM 698 C CA . GLU A 1 88 ? 2.147 -5.311 -13.936 1.00 97.88 88 GLU A CA 1
ATOM 699 C C . GLU A 1 88 ? 2.313 -6.570 -13.073 1.00 97.88 88 GLU A C 1
ATOM 701 O O . GLU A 1 88 ? 2.540 -7.672 -13.582 1.00 97.88 88 GLU A O 1
ATOM 706 N N . PHE A 1 89 ? 2.103 -6.404 -11.769 1.00 98.31 89 PHE A N 1
ATOM 707 C CA . PHE A 1 89 ? 1.908 -7.471 -10.796 1.00 98.31 89 PHE A CA 1
ATOM 708 C C . PHE A 1 89 ? 0.412 -7.746 -10.642 1.00 98.31 89 PHE A C 1
ATOM 710 O O . PHE A 1 89 ? -0.364 -6.850 -10.309 1.00 98.31 89 PHE A O 1
ATOM 717 N N . LYS A 1 90 ? 0.000 -8.997 -10.852 1.00 97.44 90 LYS A N 1
ATOM 718 C CA . LYS A 1 90 ? -1.312 -9.513 -10.458 1.00 97.44 90 LYS A CA 1
ATOM 719 C C . LYS A 1 90 ? -1.169 -10.266 -9.146 1.00 97.44 90 LYS A C 1
ATOM 721 O O . LYS A 1 90 ? -0.447 -11.261 -9.095 1.00 97.44 90 LYS A O 1
ATOM 726 N N . LEU A 1 91 ? -1.884 -9.822 -8.122 1.00 97.25 91 LEU A N 1
ATOM 727 C CA . LEU A 1 91 ? -1.992 -10.508 -6.837 1.00 97.25 91 LEU A CA 1
ATOM 728 C C . LEU A 1 91 ? -3.022 -11.650 -6.934 1.00 97.25 91 LEU A C 1
ATOM 730 O O . LEU A 1 91 ? -3.864 -11.655 -7.835 1.00 97.25 91 LEU A O 1
ATOM 734 N N . ARG A 1 92 ? -2.931 -12.656 -6.055 1.00 96.75 92 ARG A N 1
ATOM 735 C CA . ARG A 1 92 ? -4.008 -13.648 -5.877 1.00 96.75 92 ARG A CA 1
ATOM 736 C C . ARG A 1 92 ? -5.093 -13.069 -4.968 1.00 96.75 92 ARG A C 1
ATOM 738 O O . ARG A 1 92 ? -4.764 -12.396 -3.996 1.00 96.75 92 ARG A O 1
ATOM 745 N N . GLY A 1 93 ? -6.357 -13.384 -5.249 1.00 93.00 93 GLY A N 1
ATOM 746 C CA . GLY A 1 93 ? -7.507 -12.751 -4.590 1.00 93.00 93 GLY A CA 1
ATOM 747 C C . GLY A 1 93 ? -7.811 -11.362 -5.161 1.00 93.00 93 GLY A C 1
ATOM 748 O O . GLY A 1 93 ? -7.271 -11.001 -6.206 1.00 93.00 93 GLY A O 1
ATOM 749 N N . ASN A 1 94 ? -8.655 -10.600 -4.462 1.00 90.88 94 ASN A N 1
ATOM 750 C CA . ASN A 1 94 ? -9.115 -9.264 -4.859 1.00 90.88 94 ASN A CA 1
ATOM 751 C C . ASN A 1 94 ? -8.772 -8.205 -3.780 1.00 90.88 94 ASN A C 1
ATOM 753 O O . ASN A 1 94 ? -9.683 -7.594 -3.225 1.00 90.88 94 ASN A O 1
ATOM 757 N N . PRO A 1 95 ? -7.483 -7.975 -3.445 1.00 87.81 95 PRO A N 1
ATOM 758 C CA . PRO A 1 95 ? -7.087 -7.086 -2.344 1.00 87.81 95 PRO A CA 1
ATOM 759 C C . PRO A 1 95 ? -7.682 -5.673 -2.426 1.00 87.81 95 PRO A C 1
ATOM 761 O O . PRO A 1 95 ? -8.046 -5.096 -1.411 1.00 87.81 95 PRO A O 1
ATOM 764 N N . PHE A 1 96 ? -7.817 -5.106 -3.627 1.00 86.31 96 PHE A N 1
ATOM 765 C CA . PHE A 1 96 ? -8.348 -3.752 -3.833 1.00 86.31 96 PHE A CA 1
ATOM 766 C C . PHE A 1 96 ? -9.886 -3.719 -3.954 1.00 86.31 96 PHE A C 1
ATOM 768 O O . PHE A 1 96 ? -10.443 -2.753 -4.485 1.00 86.31 96 PHE A O 1
ATOM 775 N N . GLU A 1 97 ? -10.570 -4.783 -3.533 1.00 81.62 97 GLU A N 1
ATOM 776 C CA . GLU A 1 97 ? -12.027 -4.890 -3.397 1.00 81.62 97 GLU A CA 1
ATOM 777 C C . GLU A 1 97 ? -12.409 -5.025 -1.906 1.00 81.62 97 GLU A C 1
ATOM 779 O O . GLU A 1 97 ? -11.729 -4.475 -1.044 1.00 81.62 97 GLU A O 1
ATOM 784 N N . HIS A 1 98 ? -13.508 -5.711 -1.587 1.00 69.38 98 HIS A N 1
ATOM 785 C CA . HIS A 1 98 ? -13.870 -6.054 -0.215 1.00 69.38 98 HIS A CA 1
ATOM 786 C C . HIS A 1 98 ? -13.217 -7.396 0.139 1.00 69.38 98 HIS A C 1
ATOM 788 O O . HIS A 1 98 ? -13.563 -8.419 -0.452 1.00 69.38 98 HIS A O 1
ATOM 794 N N . GLY A 1 99 ? -12.280 -7.377 1.085 1.00 71.50 99 GLY A N 1
ATOM 795 C CA . GLY A 1 99 ? -11.747 -8.571 1.745 1.00 71.50 99 GLY A CA 1
ATOM 796 C C . GLY A 1 99 ? -12.326 -8.747 3.150 1.00 71.50 99 GLY A C 1
ATOM 797 O O . GLY A 1 99 ? -13.008 -7.854 3.666 1.00 71.50 99 GLY A O 1
ATOM 798 N N . ASP A 1 100 ? -12.022 -9.885 3.772 1.00 82.06 100 ASP A N 1
ATOM 799 C CA . ASP A 1 100 ? -12.140 -10.054 5.224 1.00 82.06 100 ASP A CA 1
ATOM 800 C C . ASP A 1 100 ? -11.126 -9.165 5.976 1.00 82.06 100 ASP A C 1
ATOM 802 O O . ASP A 1 100 ? -10.241 -8.553 5.372 1.00 82.06 100 ASP A O 1
ATOM 806 N N . ASP A 1 101 ? -11.280 -9.028 7.295 1.00 82.00 101 ASP A N 1
ATOM 807 C CA . ASP A 1 101 ? -10.465 -8.086 8.074 1.00 82.00 101 ASP A CA 1
ATOM 808 C C . ASP A 1 101 ? -8.967 -8.448 8.071 1.00 82.00 101 ASP A C 1
ATOM 810 O O . ASP A 1 101 ? -8.128 -7.543 8.009 1.00 82.00 101 ASP A O 1
ATOM 814 N N . ASP A 1 102 ? -8.624 -9.741 8.011 1.00 88.44 102 ASP A N 1
ATOM 815 C CA . ASP A 1 102 ? -7.244 -10.218 7.867 1.00 88.44 102 ASP A CA 1
ATOM 816 C C . ASP A 1 102 ? -6.639 -9.776 6.525 1.00 88.44 102 ASP A C 1
ATOM 818 O O . ASP A 1 102 ? -5.526 -9.242 6.489 1.00 88.44 102 ASP A O 1
ATOM 822 N N . GLU A 1 103 ? -7.371 -9.914 5.412 1.00 89.00 103 GLU A N 1
ATOM 823 C CA . GLU A 1 103 ? -6.950 -9.399 4.105 1.00 89.00 103 GLU A CA 1
ATOM 824 C C . GLU A 1 103 ? -6.807 -7.873 4.098 1.00 89.00 103 GLU A C 1
ATOM 826 O O . GLU A 1 103 ? -5.837 -7.350 3.540 1.00 89.00 103 GLU A O 1
ATOM 831 N N . LYS A 1 104 ? -7.717 -7.133 4.744 1.00 86.44 104 LYS A N 1
ATOM 832 C CA . LYS A 1 104 ? -7.600 -5.668 4.836 1.00 86.44 104 LYS A CA 1
ATOM 833 C C . LYS A 1 104 ? -6.358 -5.252 5.636 1.00 86.44 104 LYS A C 1
ATOM 835 O O . LYS A 1 104 ? -5.655 -4.321 5.236 1.00 86.44 104 LYS A O 1
ATOM 840 N N . VAL A 1 105 ? -6.059 -5.921 6.753 1.00 89.56 105 VAL A N 1
ATOM 841 C CA . VAL A 1 105 ? -4.847 -5.678 7.561 1.00 89.56 105 VAL A CA 1
ATOM 842 C C . VAL A 1 105 ? -3.584 -6.060 6.784 1.00 89.56 105 VAL A C 1
ATOM 844 O O . VAL A 1 105 ? -2.637 -5.271 6.730 1.00 89.56 105 VAL A O 1
ATOM 847 N N . ALA A 1 106 ? -3.575 -7.214 6.115 1.00 93.62 106 ALA A N 1
ATOM 848 C CA . ALA A 1 106 ? -2.472 -7.648 5.261 1.00 93.62 106 ALA A CA 1
ATOM 849 C C . ALA A 1 106 ? -2.186 -6.649 4.129 1.00 93.62 106 ALA A C 1
ATOM 851 O O . ALA A 1 106 ? -1.030 -6.297 3.890 1.00 93.62 106 ALA A O 1
ATOM 852 N N . LEU A 1 107 ? -3.223 -6.119 3.474 1.00 91.81 107 LEU A N 1
ATOM 853 C CA . LEU A 1 107 ? -3.054 -5.110 2.433 1.00 91.81 107 LEU A CA 1
ATOM 854 C C . LEU A 1 107 ? -2.476 -3.796 2.978 1.00 91.81 107 LEU A C 1
ATOM 856 O O . LEU A 1 107 ? -1.562 -3.233 2.372 1.00 91.81 107 LEU A O 1
ATOM 860 N N . ARG A 1 108 ? -2.966 -3.311 4.126 1.00 92.12 108 ARG A N 1
ATOM 861 C CA . ARG A 1 108 ? -2.405 -2.117 4.781 1.00 92.12 108 ARG A CA 1
ATOM 862 C C . ARG A 1 108 ? -0.921 -2.324 5.094 1.00 92.12 108 ARG A C 1
ATOM 864 O O . ARG A 1 108 ? -0.109 -1.472 4.746 1.00 92.12 108 ARG A O 1
ATOM 871 N N . ASN A 1 109 ? -0.551 -3.486 5.636 1.00 95.19 109 ASN A N 1
ATOM 872 C CA . ASN A 1 109 ? 0.845 -3.865 5.869 1.00 95.19 109 ASN A CA 1
ATOM 873 C C . ASN A 1 109 ? 1.672 -3.949 4.575 1.00 95.19 109 ASN A C 1
ATOM 875 O O . ASN A 1 109 ? 2.821 -3.514 4.567 1.00 95.19 109 ASN A O 1
ATOM 879 N N . ALA A 1 110 ? 1.106 -4.437 3.469 1.00 95.75 110 ALA A N 1
ATOM 880 C CA . ALA A 1 110 ? 1.787 -4.454 2.176 1.00 95.75 110 ALA A CA 1
ATOM 881 C C . ALA A 1 110 ? 2.051 -3.040 1.637 1.00 95.75 110 ALA A C 1
ATOM 883 O O . ALA A 1 110 ? 3.145 -2.773 1.146 1.00 95.75 110 ALA A O 1
ATOM 884 N N . ILE A 1 111 ? 1.098 -2.112 1.775 1.00 94.00 111 ILE A N 1
ATOM 885 C CA . ILE A 1 111 ? 1.290 -0.706 1.386 1.00 94.00 111 ILE A CA 1
ATOM 886 C C . ILE A 1 111 ? 2.348 -0.037 2.279 1.00 94.00 111 ILE A C 1
ATOM 888 O O . ILE A 1 111 ? 3.259 0.597 1.751 1.00 94.00 111 ILE A O 1
ATOM 892 N N . LEU A 1 112 ? 2.289 -0.226 3.603 1.00 95.75 112 LEU A N 1
ATOM 893 C CA . LEU A 1 112 ? 3.309 0.279 4.534 1.00 95.75 112 LEU A CA 1
ATOM 894 C C . LEU A 1 112 ? 4.708 -0.277 4.213 1.00 95.75 112 LEU A C 1
ATOM 896 O O . LEU A 1 112 ? 5.674 0.482 4.161 1.00 95.75 112 LEU A O 1
ATOM 900 N N . GLY A 1 113 ? 4.816 -1.580 3.937 1.00 97.06 113 GLY A N 1
ATOM 901 C CA . GLY A 1 113 ? 6.072 -2.227 3.557 1.00 97.06 113 GLY A CA 1
ATOM 902 C C . GLY A 1 113 ? 6.642 -1.693 2.242 1.00 97.06 113 GLY A C 1
ATOM 903 O O . GLY A 1 113 ? 7.847 -1.477 2.145 1.00 97.06 113 GLY A O 1
ATOM 904 N N . LEU A 1 114 ? 5.792 -1.419 1.242 1.00 97.00 114 LEU A N 1
ATOM 905 C CA . LEU A 1 114 ? 6.219 -0.787 -0.013 1.00 97.00 114 LEU A CA 1
ATOM 906 C C . LEU A 1 114 ? 6.760 0.624 0.225 1.00 97.00 114 LEU A C 1
ATOM 908 O O . LEU A 1 114 ? 7.799 0.974 -0.329 1.00 97.00 114 LEU A O 1
ATOM 912 N N . LEU A 1 115 ? 6.079 1.418 1.053 1.00 96.00 115 LEU A N 1
ATOM 913 C CA . LEU A 1 115 ? 6.498 2.775 1.400 1.00 96.00 115 LEU A CA 1
ATOM 914 C C . LEU A 1 115 ? 7.850 2.790 2.136 1.00 96.00 115 LEU A C 1
ATOM 916 O O . LEU A 1 115 ? 8.717 3.589 1.784 1.00 96.00 115 LEU A O 1
ATOM 920 N N . ASP A 1 116 ? 8.068 1.874 3.086 1.00 97.31 116 ASP A N 1
ATOM 921 C CA . ASP A 1 116 ? 9.349 1.731 3.793 1.00 97.31 116 ASP A CA 1
ATOM 922 C C . ASP A 1 116 ? 10.484 1.261 2.874 1.00 97.31 116 ASP A C 1
ATOM 924 O O . ASP A 1 116 ? 11.546 1.884 2.827 1.00 97.31 116 ASP A O 1
ATOM 928 N N . ALA A 1 117 ? 10.249 0.211 2.084 1.00 98.00 117 ALA A N 1
ATOM 929 C CA . ALA A 1 117 ? 11.233 -0.322 1.147 1.00 98.00 117 ALA A CA 1
ATOM 930 C C . ALA A 1 117 ? 11.669 0.732 0.108 1.00 98.00 117 ALA A C 1
ATOM 932 O O . ALA A 1 117 ? 12.859 0.905 -0.153 1.00 98.00 117 ALA A O 1
ATOM 933 N N . LEU A 1 118 ? 10.716 1.490 -0.443 1.00 97.50 118 LEU A N 1
ATOM 934 C CA . LEU A 1 118 ? 10.991 2.563 -1.401 1.00 97.50 118 LEU A CA 1
ATOM 935 C C . LEU A 1 118 ? 11.734 3.739 -0.756 1.00 97.50 118 LEU A C 1
ATOM 937 O O . LEU A 1 118 ? 12.690 4.242 -1.351 1.00 97.50 118 LEU A O 1
ATOM 941 N N . ALA A 1 119 ? 11.364 4.144 0.463 1.00 97.38 119 ALA A N 1
ATOM 942 C CA . ALA A 1 119 ? 12.047 5.221 1.180 1.00 97.38 119 ALA A CA 1
ATOM 943 C C . ALA A 1 119 ? 13.524 4.888 1.447 1.00 97.38 119 ALA A C 1
ATOM 945 O O . ALA A 1 119 ? 14.394 5.729 1.191 1.00 97.38 119 ALA A O 1
ATOM 946 N N . ARG A 1 120 ? 13.822 3.647 1.860 1.00 97.88 120 ARG A N 1
ATOM 947 C CA . ARG A 1 120 ? 15.196 3.149 2.056 1.00 97.88 120 ARG A CA 1
ATOM 948 C C . ARG A 1 120 ? 16.015 3.158 0.768 1.00 97.88 120 ARG A C 1
ATOM 950 O O . ARG A 1 120 ? 17.189 3.497 0.803 1.00 97.88 120 ARG A O 1
ATOM 957 N N . GLU A 1 121 ? 15.388 2.890 -0.374 1.00 97.75 121 GLU A N 1
ATOM 958 C CA . GLU A 1 121 ? 16.031 2.976 -1.691 1.00 97.75 121 GLU A CA 1
ATOM 959 C C . GLU A 1 121 ? 16.125 4.402 -2.263 1.00 97.75 121 GLU A C 1
ATOM 961 O O . GLU A 1 121 ? 16.591 4.586 -3.391 1.00 97.75 121 GLU A O 1
ATOM 966 N N . GLY A 1 122 ? 15.692 5.433 -1.531 1.00 96.88 122 GLY A N 1
ATOM 967 C CA . GLY A 1 122 ? 15.718 6.824 -1.995 1.00 96.88 122 GLY A CA 1
ATOM 968 C C . GLY A 1 122 ? 14.570 7.184 -2.945 1.00 96.88 122 GLY A C 1
ATOM 969 O O . GLY A 1 122 ? 14.758 7.950 -3.893 1.00 96.88 122 GLY A O 1
ATOM 970 N N . TRP A 1 123 ? 13.377 6.634 -2.715 1.00 96.75 123 TRP A N 1
ATOM 971 C CA . TRP A 1 123 ? 12.131 7.001 -3.394 1.00 96.75 123 TRP A CA 1
ATOM 972 C C . TRP A 1 123 ? 11.090 7.467 -2.374 1.00 96.75 123 TRP A C 1
ATOM 974 O O . TRP A 1 123 ? 10.521 6.666 -1.639 1.00 96.75 123 TRP A O 1
ATOM 984 N N . GLY A 1 124 ? 10.822 8.772 -2.339 1.00 94.00 124 GLY A N 1
ATOM 985 C CA . GLY A 1 124 ? 9.799 9.365 -1.473 1.00 94.00 124 GLY A CA 1
ATOM 986 C C . GLY A 1 124 ? 8.505 9.621 -2.232 1.00 94.00 124 GLY A C 1
ATOM 987 O O . GLY A 1 124 ? 8.553 9.987 -3.407 1.00 94.00 124 GLY A O 1
ATOM 988 N N . VAL A 1 125 ? 7.352 9.466 -1.579 1.00 91.50 125 VAL A N 1
ATOM 989 C CA . VAL A 1 125 ? 6.061 9.886 -2.152 1.00 91.50 125 VAL A CA 1
ATOM 990 C C . VAL A 1 125 ? 6.087 11.397 -2.388 1.00 91.50 125 VAL A C 1
ATOM 992 O O . VAL A 1 125 ? 6.495 12.167 -1.519 1.00 91.50 125 VAL A O 1
ATOM 995 N N . HIS A 1 126 ? 5.662 11.836 -3.570 1.00 89.38 126 HIS A N 1
ATOM 996 C CA . HIS A 1 126 ? 5.626 13.245 -3.924 1.00 89.38 126 HIS A CA 1
ATOM 997 C C . HIS A 1 126 ? 4.421 13.929 -3.251 1.00 89.38 126 HIS A C 1
ATOM 999 O O . HIS A 1 126 ? 3.283 13.623 -3.603 1.00 89.38 126 HIS A O 1
ATOM 1005 N N . PRO A 1 127 ? 4.620 14.890 -2.328 1.00 76.50 127 PRO A N 1
ATOM 1006 C CA . PRO A 1 127 ? 3.551 15.374 -1.444 1.00 76.50 127 PRO A CA 1
ATOM 1007 C C . PRO A 1 127 ? 2.427 16.134 -2.164 1.00 76.50 127 PRO A C 1
ATOM 1009 O O . PRO A 1 127 ? 1.352 16.312 -1.604 1.00 76.50 127 PRO A O 1
ATOM 1012 N N . ALA A 1 128 ? 2.669 16.582 -3.398 1.00 72.75 128 ALA A N 1
ATOM 1013 C CA . ALA A 1 128 ? 1.705 17.313 -4.219 1.00 72.75 128 ALA A CA 1
ATOM 1014 C C . ALA A 1 128 ? 1.210 16.521 -5.446 1.00 72.75 128 ALA A C 1
ATOM 1016 O O . ALA A 1 128 ? 0.623 17.119 -6.345 1.00 72.75 128 ALA A O 1
ATOM 1017 N N . ALA A 1 129 ? 1.510 15.218 -5.563 1.00 61.78 129 ALA A N 1
ATOM 1018 C CA . ALA A 1 129 ? 1.155 14.461 -6.765 1.00 61.78 129 ALA A CA 1
ATOM 1019 C C . ALA A 1 129 ? 0.841 12.980 -6.487 1.00 61.78 129 ALA A C 1
ATOM 1021 O O . ALA A 1 129 ? 1.675 12.226 -5.989 1.00 61.78 129 ALA A O 1
ATOM 1022 N N . GLY A 1 130 ? -0.355 12.558 -6.896 1.00 58.84 130 GLY A N 1
ATOM 1023 C CA . GLY A 1 130 ? -0.897 11.238 -6.584 1.00 58.84 130 GLY A CA 1
ATOM 1024 C C . GLY A 1 130 ? -1.648 11.200 -5.251 1.00 58.84 130 GLY A C 1
ATOM 1025 O O . GLY A 1 130 ? -1.670 12.165 -4.491 1.00 58.84 130 GLY A O 1
ATOM 1026 N N . GLY A 1 131 ? -2.293 10.070 -4.994 1.00 64.38 131 GLY A N 1
ATOM 1027 C CA . GLY A 1 131 ? -3.084 9.809 -3.802 1.00 64.38 131 GLY A CA 1
ATOM 1028 C C . GLY A 1 131 ? -3.639 8.389 -3.824 1.00 64.38 131 GLY A C 1
ATOM 1029 O O . GLY A 1 131 ? -3.792 7.785 -4.890 1.00 64.38 131 GLY A O 1
ATOM 1030 N N . LEU A 1 132 ? -3.927 7.869 -2.632 1.00 64.94 132 LEU A N 1
ATOM 1031 C CA . LEU A 1 132 ? -4.783 6.704 -2.456 1.00 64.94 132 LEU A CA 1
ATOM 1032 C C . LEU A 1 132 ? -6.160 7.213 -2.037 1.00 64.94 132 LEU A C 1
ATOM 1034 O O . LEU A 1 132 ? -6.323 7.753 -0.942 1.00 64.94 132 LEU A O 1
ATOM 1038 N N . GLY A 1 133 ? -7.134 7.078 -2.926 1.00 60.88 133 GLY A N 1
ATOM 1039 C CA . GLY A 1 133 ? -8.538 7.141 -2.580 1.00 60.88 133 GLY A CA 1
ATOM 1040 C C . GLY A 1 133 ? -8.925 5.997 -1.642 1.00 60.88 133 GLY A C 1
ATOM 1041 O O . GLY A 1 133 ? -8.144 5.100 -1.314 1.00 60.88 133 GLY A O 1
ATOM 1042 N N . ARG A 1 134 ? -10.171 6.041 -1.173 1.00 58.62 134 ARG A N 1
ATOM 1043 C CA . ARG A 1 134 ? -10.753 4.961 -0.370 1.00 58.62 134 ARG A CA 1
ATOM 1044 C C . ARG A 1 134 ? -10.707 3.660 -1.183 1.00 58.62 134 ARG A C 1
ATOM 1046 O O . ARG A 1 134 ? -11.069 3.649 -2.350 1.00 58.62 134 ARG A O 1
ATOM 1053 N N . ILE A 1 135 ? -10.312 2.553 -0.562 1.00 56.41 135 ILE A N 1
ATOM 1054 C CA . ILE A 1 135 ? -10.395 1.222 -1.179 1.00 56.41 135 ILE A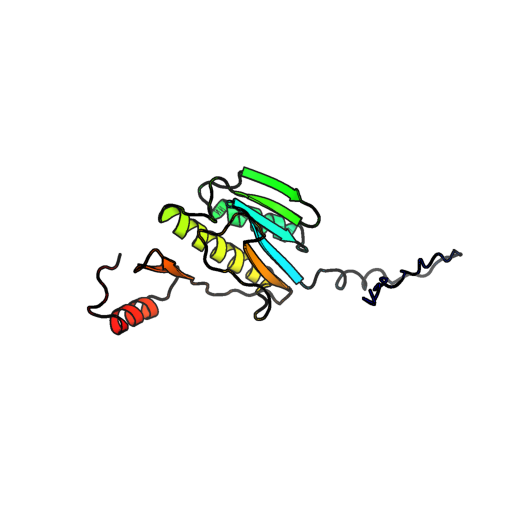 CA 1
ATOM 1055 C C . ILE A 1 135 ? -11.836 0.720 -0.996 1.00 56.41 135 ILE A C 1
ATOM 1057 O O . ILE A 1 135 ? -12.389 0.829 0.097 1.00 56.41 135 ILE A O 1
ATOM 1061 N N . GLY A 1 136 ? -12.483 0.236 -2.062 1.00 54.47 136 GLY A N 1
ATOM 1062 C CA . GLY A 1 136 ? -13.880 -0.212 -2.000 1.00 54.47 136 GLY A CA 1
ATOM 1063 C C . GLY A 1 136 ? -14.630 -0.182 -3.335 1.00 54.47 136 GLY A C 1
ATOM 1064 O O . GLY A 1 136 ? -14.037 -0.285 -4.411 1.00 54.47 136 GLY A O 1
ATOM 1065 N N . ASN A 1 137 ? -15.961 -0.076 -3.254 1.00 46.81 137 ASN A N 1
ATOM 1066 C CA . ASN A 1 137 ? -16.874 -0.233 -4.389 1.00 46.81 137 ASN A CA 1
ATOM 1067 C C . ASN A 1 137 ? -16.870 0.972 -5.357 1.00 46.81 137 ASN A C 1
ATOM 1069 O O . ASN A 1 137 ? -17.598 1.947 -5.160 1.00 46.81 137 ASN A O 1
ATOM 1073 N N . TYR A 1 138 ? -16.085 0.877 -6.433 1.00 53.72 138 TYR A N 1
ATOM 1074 C CA . TYR A 1 138 ? -16.117 1.795 -7.579 1.00 53.72 138 TYR A CA 1
ATOM 1075 C C . TYR A 1 138 ? -16.506 1.036 -8.845 1.00 53.72 138 TYR A C 1
ATOM 1077 O O . TYR A 1 138 ? -16.118 -0.119 -9.034 1.00 53.72 138 TYR A O 1
ATOM 1085 N N . LYS A 1 139 ? -17.231 1.709 -9.748 1.00 50.25 139 LYS A N 1
ATOM 1086 C CA . LYS A 1 139 ? -17.527 1.177 -11.087 1.00 50.25 139 LYS A CA 1
ATOM 1087 C C . LYS A 1 139 ? -16.209 0.841 -11.803 1.00 50.25 139 LYS A C 1
ATOM 1089 O O . LYS A 1 139 ? -15.238 1.582 -11.688 1.00 50.25 139 LYS A O 1
ATOM 1094 N N . SER A 1 140 ? -16.177 -0.279 -12.524 1.00 48.34 140 SER A N 1
ATOM 1095 C CA . SER A 1 140 ? -14.965 -1.044 -12.881 1.00 48.34 140 SER A CA 1
ATOM 1096 C C . SER A 1 140 ? -14.029 -0.438 -13.949 1.00 48.34 140 SER A C 1
ATOM 1098 O O . SER A 1 140 ? -13.332 -1.172 -14.650 1.00 48.34 140 SER A O 1
ATOM 1100 N N . LEU A 1 141 ? -13.983 0.888 -14.096 1.00 41.62 141 LEU A N 1
ATOM 1101 C CA . LEU A 1 141 ? -13.274 1.580 -15.175 1.00 41.62 141 LEU A CA 1
ATOM 1102 C C . LEU A 1 141 ? -12.221 2.555 -14.620 1.00 41.62 141 LEU A C 1
ATOM 1104 O O . LEU A 1 141 ? -12.544 3.690 -14.286 1.00 41.62 141 LEU A O 1
ATOM 1108 N N . GLY A 1 142 ? -10.956 2.118 -14.561 1.00 46.53 142 GLY A N 1
ATOM 1109 C CA . GLY A 1 142 ? -9.811 3.001 -14.291 1.00 46.53 142 GLY A CA 1
ATOM 1110 C C . GLY A 1 142 ? -8.576 2.342 -13.656 1.00 46.53 142 GLY A C 1
ATOM 1111 O O . GLY A 1 142 ? -8.601 1.212 -13.154 1.00 46.53 142 GLY A O 1
ATOM 1112 N N . GLN A 1 143 ? -7.467 3.085 -13.641 1.00 52.78 143 GLN A N 1
ATOM 1113 C CA . GLN A 1 143 ? -6.546 3.029 -12.501 1.00 52.78 143 GLN A CA 1
ATOM 1114 C C . GLN A 1 143 ? -7.285 3.691 -11.335 1.00 52.78 143 GLN A C 1
ATOM 1116 O O . GLN A 1 143 ? -7.803 4.789 -11.510 1.00 52.78 143 GLN A O 1
ATOM 1121 N N . LYS A 1 144 ? -7.408 2.993 -10.201 1.00 60.81 144 LYS A N 1
ATOM 1122 C CA . LYS A 1 144 ? -8.134 3.506 -9.031 1.00 60.81 144 LYS A CA 1
ATOM 1123 C C . LYS A 1 144 ? -7.335 4.637 -8.403 1.00 60.81 144 LYS A C 1
ATOM 1125 O O . LYS A 1 144 ? -7.801 5.764 -8.315 1.00 60.81 144 LYS A O 1
ATOM 1130 N N . ASP A 1 145 ? -6.092 4.304 -8.075 1.00 78.75 145 ASP A N 1
ATOM 1131 C CA . ASP A 1 145 ? -5.219 5.101 -7.231 1.00 78.75 145 ASP A CA 1
ATOM 1132 C C . ASP A 1 145 ? -3.800 5.070 -7.776 1.00 78.75 145 ASP A C 1
ATOM 1134 O O . ASP A 1 145 ? -3.397 4.118 -8.456 1.00 78.75 145 ASP A O 1
ATOM 1138 N N . SER A 1 146 ? -3.017 6.111 -7.508 1.00 86.31 146 SER A N 1
ATOM 1139 C CA . SER A 1 146 ? -1.625 6.170 -7.950 1.00 86.31 146 SER A CA 1
ATOM 1140 C C . SER A 1 146 ? -0.789 7.071 -7.061 1.00 86.31 146 SER A C 1
ATOM 1142 O O . SER A 1 146 ? -1.167 8.204 -6.786 1.00 86.31 146 SER A O 1
ATOM 1144 N N . LEU A 1 147 ? 0.384 6.584 -6.672 1.00 91.62 147 LEU A N 1
ATOM 1145 C CA . LEU A 1 147 ? 1.400 7.335 -5.949 1.00 91.62 147 LEU A CA 1
ATOM 1146 C C . LEU A 1 147 ? 2.541 7.671 -6.906 1.00 91.62 147 LEU A C 1
ATOM 1148 O O . LEU A 1 147 ? 3.149 6.777 -7.503 1.00 91.62 147 LEU A O 1
ATOM 1152 N N . ILE A 1 148 ? 2.831 8.965 -7.044 1.00 93.25 148 ILE A N 1
ATOM 1153 C CA . ILE A 1 148 ? 4.038 9.437 -7.719 1.00 93.25 148 ILE A CA 1
ATOM 1154 C C . ILE A 1 148 ? 5.153 9.444 -6.683 1.00 93.25 148 ILE A C 1
ATOM 1156 O O . ILE A 1 148 ? 5.017 10.034 -5.614 1.00 93.25 148 ILE A O 1
ATOM 1160 N N . PHE A 1 149 ? 6.264 8.799 -7.009 1.00 95.06 149 PHE A N 1
ATOM 1161 C CA . PHE A 1 149 ? 7.479 8.819 -6.210 1.00 95.06 149 PHE A CA 1
ATOM 1162 C C . PHE A 1 149 ? 8.506 9.722 -6.878 1.00 95.06 149 PHE A C 1
ATOM 1164 O O . PHE A 1 149 ? 8.632 9.724 -8.102 1.00 95.06 149 PHE A O 1
ATOM 1171 N N . LYS A 1 150 ? 9.270 10.461 -6.080 1.00 94.69 150 LYS A N 1
ATOM 1172 C CA . LYS A 1 150 ? 10.408 11.268 -6.518 1.00 94.69 150 LYS A CA 1
ATOM 1173 C C . LYS A 1 150 ? 11.699 10.660 -5.975 1.00 94.69 150 LYS A C 1
ATOM 1175 O O . LYS A 1 150 ? 11.748 10.224 -4.822 1.00 94.69 150 LYS A O 1
ATOM 1180 N N . ARG A 1 151 ? 12.749 10.653 -6.797 1.00 95.12 151 ARG A N 1
ATOM 1181 C CA . ARG A 1 151 ? 14.097 10.269 -6.368 1.00 95.12 151 ARG A CA 1
ATOM 1182 C C . ARG A 1 151 ? 14.607 11.276 -5.328 1.00 95.12 151 ARG A C 1
ATOM 1184 O O . ARG A 1 151 ? 14.559 12.485 -5.558 1.00 95.12 151 ARG A O 1
ATOM 1191 N N . GLN A 1 152 ? 15.081 10.777 -4.194 1.00 94.00 152 GLN A N 1
ATOM 1192 C CA . GLN A 1 152 ? 15.602 11.556 -3.069 1.00 94.00 152 GLN A CA 1
ATOM 1193 C C . GLN A 1 152 ? 16.723 10.782 -2.355 1.00 94.00 152 GLN A C 1
ATOM 1195 O O . GLN A 1 152 ? 17.069 9.671 -2.757 1.00 94.00 152 GLN A O 1
ATOM 1200 N N . ALA A 1 153 ? 17.294 11.355 -1.294 1.00 95.19 153 ALA A N 1
ATOM 1201 C CA . ALA A 1 153 ? 18.193 10.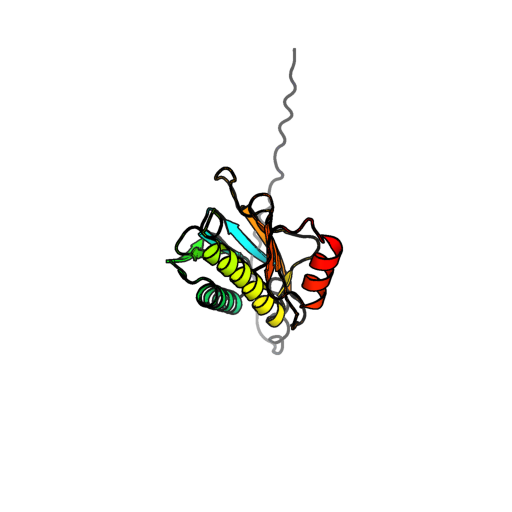612 -0.416 1.00 95.19 153 ALA A CA 1
ATOM 1202 C C . ALA A 1 153 ? 17.453 9.425 0.246 1.00 95.19 153 ALA A C 1
ATOM 1204 O O . ALA A 1 153 ? 16.284 9.586 0.611 1.00 95.19 153 ALA A O 1
ATOM 1205 N N . PRO A 1 154 ? 18.107 8.260 0.424 1.00 97.31 154 PRO A N 1
ATOM 1206 C CA . PRO A 1 154 ? 17.645 7.186 1.300 1.00 97.31 154 PRO A CA 1
ATOM 1207 C C . PRO A 1 154 ? 17.170 7.695 2.663 1.00 97.31 154 PRO A C 1
ATOM 1209 O O . PRO A 1 154 ? 17.851 8.496 3.304 1.00 97.31 154 PRO A O 1
ATOM 1212 N N . GLN A 1 155 ? 16.007 7.226 3.108 1.00 96.56 155 GLN A N 1
ATOM 1213 C CA . GLN A 1 155 ? 15.411 7.592 4.392 1.00 96.56 155 GLN A CA 1
ATOM 1214 C C . GLN A 1 155 ? 14.945 6.342 5.134 1.00 96.56 155 GLN A C 1
ATOM 1216 O O . GLN A 1 155 ? 14.302 5.466 4.559 1.00 96.56 155 GLN A O 1
ATOM 1221 N N . GLN A 1 156 ? 15.230 6.292 6.433 1.00 95.25 156 GLN A N 1
ATOM 1222 C CA . GLN A 1 156 ? 14.587 5.369 7.359 1.00 95.25 156 GLN A CA 1
ATOM 1223 C C . GLN A 1 156 ? 13.470 6.136 8.067 1.00 95.25 156 GLN A C 1
ATOM 1225 O O . GLN A 1 156 ? 13.738 7.092 8.793 1.00 95.25 156 GLN A O 1
ATOM 1230 N N . LEU A 1 157 ? 12.223 5.747 7.815 1.00 93.00 157 LEU A N 1
ATOM 1231 C CA . LEU A 1 157 ? 11.035 6.431 8.322 1.00 93.00 157 LEU A CA 1
ATOM 1232 C C . LEU A 1 157 ? 10.266 5.510 9.272 1.00 93.00 157 LEU A C 1
ATOM 1234 O O . LEU A 1 157 ? 10.315 4.289 9.145 1.00 93.00 157 LEU A O 1
ATOM 1238 N N . SER A 1 158 ? 9.545 6.103 10.223 1.00 91.88 158 SER A N 1
ATOM 1239 C CA . SER A 1 158 ? 8.550 5.375 11.011 1.00 91.88 158 SER A CA 1
ATOM 1240 C C . SER A 1 158 ? 7.205 5.483 10.305 1.00 91.88 158 SER A C 1
ATOM 1242 O O . SER A 1 158 ? 6.696 6.588 10.110 1.00 91.88 158 SER A O 1
ATOM 1244 N N . TRP A 1 159 ? 6.651 4.345 9.894 1.00 93.50 159 TRP A N 1
ATOM 1245 C CA . TRP A 1 159 ? 5.399 4.280 9.150 1.00 93.50 159 TRP A CA 1
ATOM 1246 C C . TRP A 1 159 ? 4.278 3.710 10.009 1.00 93.50 159 TRP A C 1
ATOM 1248 O O . TRP A 1 159 ? 4.401 2.616 10.559 1.00 93.50 159 TRP A O 1
ATOM 1258 N N . MET A 1 160 ? 3.154 4.420 10.033 1.00 94.94 160 MET A N 1
ATOM 1259 C CA . MET A 1 160 ? 1.911 3.987 10.662 1.00 94.94 160 MET A CA 1
ATOM 1260 C C . MET A 1 160 ? 0.735 4.163 9.700 1.00 94.94 160 MET A C 1
ATOM 1262 O O . MET A 1 160 ? 0.771 5.014 8.811 1.00 94.94 160 MET A O 1
ATOM 1266 N N . CYS A 1 161 ? -0.323 3.379 9.887 1.00 92.75 161 CYS A N 1
ATOM 1267 C CA . CYS A 1 161 ? -1.581 3.531 9.165 1.00 92.75 161 CYS A CA 1
ATOM 1268 C C . CYS A 1 161 ? -2.708 3.795 10.166 1.00 92.75 161 CYS A C 1
ATOM 1270 O O . CYS A 1 161 ? -2.935 3.004 11.080 1.00 92.75 161 CYS A O 1
ATOM 1272 N N . ILE A 1 162 ? -3.419 4.904 9.962 1.00 91.81 162 ILE A N 1
ATOM 1273 C CA . ILE A 1 162 ? -4.763 5.121 10.499 1.00 91.81 162 ILE A CA 1
ATOM 1274 C C . ILE A 1 162 ? -5.715 4.855 9.340 1.00 91.81 162 ILE A C 1
ATOM 1276 O O . ILE A 1 162 ? -5.503 5.368 8.239 1.00 91.81 162 ILE A O 1
ATOM 1280 N N . SER A 1 163 ? -6.756 4.063 9.562 1.00 87.56 163 SER A N 1
ATOM 1281 C CA . SER A 1 163 ? -7.787 3.851 8.548 1.00 87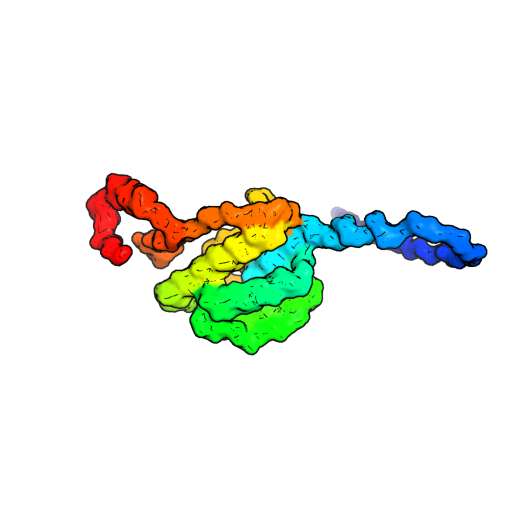.56 163 SER A CA 1
ATOM 1282 C C . SER A 1 163 ? -9.157 3.667 9.174 1.00 87.56 163 SER A C 1
ATOM 1284 O O . SER A 1 163 ? -9.277 3.132 10.271 1.00 87.56 163 SER A O 1
ATOM 1286 N N . PHE A 1 164 ? -10.178 4.096 8.443 1.00 85.81 164 PHE A N 1
ATOM 1287 C CA . PHE A 1 164 ? -11.579 3.914 8.796 1.00 85.81 164 PHE A CA 1
ATOM 1288 C C . PHE A 1 164 ? -12.137 2.752 7.971 1.00 85.81 164 PHE A C 1
ATOM 1290 O O . PHE A 1 164 ? -11.769 2.588 6.803 1.00 85.81 164 PHE A O 1
ATOM 1297 N N . ASP A 1 165 ? -12.962 1.918 8.591 1.00 78.00 165 ASP A N 1
ATOM 1298 C CA . ASP A 1 165 ? -13.483 0.670 8.033 1.00 78.00 165 ASP A CA 1
ATOM 1299 C C . ASP A 1 165 ? -14.963 0.525 8.397 1.00 78.00 165 ASP A C 1
ATOM 1301 O O . ASP A 1 165 ? -15.403 1.032 9.430 1.00 78.00 165 ASP A O 1
ATOM 1305 N N . SER A 1 166 ? -15.731 -0.159 7.549 1.00 75.31 166 SER A N 1
ATOM 1306 C CA . SER A 1 166 ? -17.196 -0.222 7.663 1.00 75.31 166 SER A CA 1
ATOM 1307 C C . SER A 1 166 ? -17.811 1.180 7.887 1.00 75.31 166 SER A C 1
ATOM 1309 O O . SER A 1 166 ? -17.428 2.117 7.178 1.00 75.31 166 SER A O 1
ATOM 1311 N N . ASP A 1 167 ? -18.751 1.326 8.829 1.00 75.94 167 ASP A N 1
ATOM 1312 C CA . ASP A 1 167 ? -19.402 2.602 9.161 1.00 75.94 167 ASP A CA 1
ATOM 1313 C C . ASP A 1 167 ? -18.855 3.246 1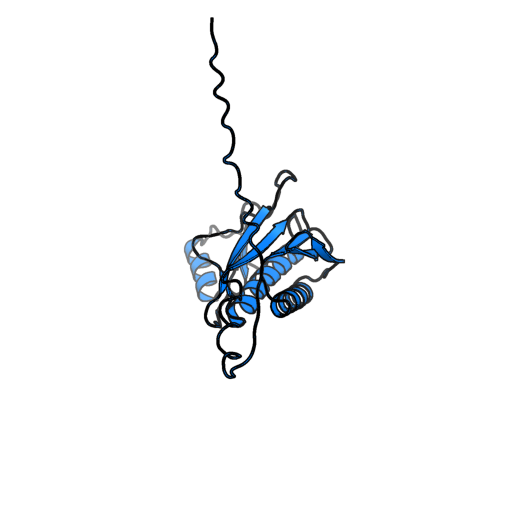0.455 1.00 75.94 167 ASP A C 1
ATOM 1315 O O . ASP A 1 167 ? -18.886 4.469 10.590 1.00 75.94 167 ASP A O 1
ATOM 1319 N N . ASP A 1 168 ? -18.352 2.443 11.404 1.00 85.31 168 ASP A N 1
ATOM 1320 C CA . ASP A 1 168 ? -18.004 2.859 12.772 1.00 85.31 168 ASP A CA 1
ATOM 1321 C C . ASP A 1 168 ? -16.644 2.338 13.292 1.00 85.31 168 ASP A C 1
ATOM 1323 O O . ASP A 1 168 ? -16.305 2.575 14.453 1.00 85.31 168 ASP A O 1
ATOM 1327 N N . LEU A 1 169 ? -15.829 1.675 12.458 1.00 87.75 169 LEU A N 1
ATOM 1328 C CA . LEU A 1 169 ? -14.547 1.094 12.878 1.00 87.75 169 LEU A CA 1
ATOM 1329 C C . LEU A 1 169 ? -13.345 1.962 12.479 1.00 87.75 169 LEU A C 1
ATOM 1331 O O . LEU A 1 169 ? -13.281 2.544 11.394 1.00 87.75 169 LEU A O 1
ATOM 1335 N N . MET A 1 170 ? -12.334 1.988 13.348 1.00 89.81 170 MET A N 1
ATOM 1336 C CA . MET A 1 170 ? -11.046 2.637 13.104 1.00 89.81 170 MET A CA 1
ATOM 1337 C C . MET A 1 170 ? -9.909 1.677 13.459 1.00 89.81 170 MET A C 1
ATOM 1339 O O . MET A 1 170 ? -9.817 1.204 14.588 1.00 89.81 170 MET A O 1
ATOM 1343 N N . HIS A 1 171 ? -9.016 1.430 12.504 1.00 89.38 171 HIS A N 1
ATOM 1344 C CA . HIS A 1 171 ? -7.825 0.609 12.687 1.00 89.38 171 HIS A CA 1
ATOM 1345 C C . HIS A 1 171 ? -6.574 1.479 12.809 1.00 89.38 171 HIS A C 1
ATOM 1347 O O . HIS A 1 171 ? -6.342 2.375 11.990 1.00 89.38 171 HIS A O 1
ATOM 1353 N N . LEU A 1 172 ? -5.742 1.145 13.795 1.00 92.69 172 LEU A N 1
ATOM 1354 C CA . LEU A 1 172 ? -4.400 1.677 13.995 1.00 92.69 172 LEU A CA 1
ATOM 1355 C C . LEU A 1 172 ? -3.382 0.558 13.758 1.00 92.69 172 LEU A C 1
ATOM 1357 O O . LEU A 1 172 ? -3.396 -0.447 14.460 1.00 92.69 172 LEU A O 1
ATOM 1361 N N . ILE A 1 173 ? -2.483 0.731 12.791 1.00 93.12 173 ILE A N 1
ATOM 1362 C CA . ILE A 1 173 ? -1.392 -0.213 12.505 1.00 93.12 173 ILE A CA 1
ATOM 1363 C C . ILE A 1 173 ? -0.066 0.524 12.671 1.00 93.12 173 ILE A C 1
ATOM 1365 O O . ILE A 1 173 ? 0.107 1.615 12.123 1.00 93.12 173 ILE A O 1
ATOM 1369 N N . ASN A 1 174 ? 0.857 -0.068 13.434 1.00 94.31 174 ASN A N 1
ATOM 1370 C CA . ASN A 1 174 ? 2.144 0.521 13.835 1.00 94.31 174 ASN A CA 1
ATOM 1371 C C . ASN A 1 174 ? 2.021 1.910 14.500 1.00 94.31 174 ASN A C 1
ATOM 1373 O O . ASN A 1 174 ? 2.958 2.705 14.477 1.00 94.31 174 ASN A O 1
ATOM 1377 N N . ALA A 1 175 ? 0.860 2.222 15.081 1.00 93.44 175 ALA A N 1
ATOM 1378 C CA . ALA A 1 175 ? 0.654 3.463 15.813 1.00 93.44 175 ALA A CA 1
ATOM 1379 C C . ALA A 1 175 ? 1.413 3.441 17.153 1.00 93.44 175 ALA A C 1
ATOM 1381 O O . ALA A 1 175 ? 1.405 2.408 17.828 1.00 93.44 175 ALA A O 1
ATOM 1382 N N . PRO A 1 176 ? 2.007 4.568 17.588 1.00 93.50 176 PRO A N 1
ATOM 1383 C CA . PRO A 1 176 ? 2.504 4.707 18.954 1.00 93.50 176 PRO A CA 1
ATOM 1384 C C . PRO A 1 176 ? 1.374 4.465 19.975 1.00 93.50 176 PRO A C 1
ATOM 1386 O O . PRO A 1 176 ? 0.265 4.975 19.761 1.00 93.50 176 PRO A O 1
ATOM 1389 N N . PRO A 1 177 ? 1.610 3.738 21.085 1.00 92.00 177 PRO A N 1
ATOM 1390 C CA . PRO A 1 177 ? 0.592 3.496 22.114 1.00 92.00 177 PRO A CA 1
ATOM 1391 C C . PRO A 1 177 ? -0.046 4.784 22.654 1.00 92.00 177 PRO A C 1
ATOM 1393 O O . PRO A 1 177 ? -1.240 4.821 22.945 1.00 92.00 177 PRO A O 1
ATOM 1396 N N . GLU A 1 178 ? 0.721 5.871 22.717 1.00 94.81 178 GLU A N 1
ATOM 1397 C CA . GLU A 1 178 ? 0.293 7.197 23.164 1.00 94.81 178 GLU A CA 1
ATOM 1398 C C . GLU A 1 178 ? -0.801 7.780 22.262 1.00 94.81 178 GLU A C 1
ATOM 1400 O O . GLU A 1 178 ? -1.705 8.463 22.748 1.00 94.81 178 GLU A O 1
ATOM 1405 N N . LEU A 1 179 ? -0.771 7.484 20.957 1.00 92.94 179 LEU A N 1
ATOM 1406 C CA . LEU A 1 179 ? -1.829 7.890 20.035 1.00 92.94 179 LEU A CA 1
ATOM 1407 C C . LEU A 1 179 ? -3.111 7.092 20.291 1.00 92.94 179 LEU A C 1
ATOM 1409 O O . LEU A 1 179 ? -4.187 7.682 20.340 1.00 92.94 179 LEU A O 1
ATOM 1413 N N . ALA A 1 180 ? -3.005 5.775 20.493 1.00 90.44 180 ALA A N 1
ATOM 1414 C CA . ALA A 1 180 ? -4.161 4.940 20.814 1.00 90.44 180 ALA A CA 1
ATOM 1415 C C . ALA A 1 180 ? -4.828 5.401 22.124 1.00 90.44 180 ALA A C 1
ATOM 1417 O O . ALA A 1 180 ? -6.036 5.633 22.153 1.00 90.44 180 ALA A O 1
ATOM 1418 N N . LEU A 1 181 ? -4.033 5.647 23.171 1.00 93.25 181 LEU A N 1
ATOM 1419 C CA . LEU A 1 181 ? -4.496 6.199 24.449 1.00 93.25 181 LEU A CA 1
ATOM 1420 C C . LEU A 1 181 ? -5.141 7.584 24.285 1.00 93.25 181 LEU A C 1
ATOM 1422 O O . LEU A 1 181 ? -6.176 7.854 24.893 1.00 93.25 181 LEU A O 1
ATOM 1426 N N . SER A 1 182 ? -4.576 8.443 23.432 1.00 95.50 182 SER A N 1
ATOM 1427 C CA . SER A 1 182 ? -5.141 9.766 23.131 1.00 95.50 182 SER A CA 1
ATOM 1428 C C . SER A 1 182 ? -6.507 9.669 22.448 1.00 95.50 182 SER A C 1
ATOM 1430 O O . SER A 1 182 ? -7.422 10.407 22.803 1.00 95.50 182 SER A O 1
ATOM 1432 N N . LEU A 1 183 ? -6.682 8.742 21.501 1.00 93.00 183 LEU A N 1
ATOM 1433 C CA . LEU A 1 183 ? -7.974 8.510 20.847 1.00 93.00 183 LEU A CA 1
ATOM 1434 C C . LEU A 1 183 ? -8.998 7.917 21.825 1.00 93.00 183 LEU A C 1
ATOM 1436 O O . LEU A 1 183 ? -10.141 8.370 21.834 1.00 93.00 183 LEU A O 1
ATOM 1440 N N . VAL A 1 184 ? -8.594 6.994 22.706 1.00 93.25 184 VAL A N 1
ATOM 1441 C CA . VAL A 1 184 ? -9.458 6.486 23.787 1.00 93.25 184 VAL A CA 1
ATOM 1442 C C . VAL A 1 184 ? -9.901 7.614 24.723 1.00 93.25 184 VAL A C 1
ATOM 1444 O O . VAL A 1 184 ? -11.088 7.719 25.019 1.00 93.25 184 VAL A O 1
ATOM 1447 N N . ALA A 1 185 ? -8.994 8.509 25.123 1.00 95.50 185 ALA A N 1
ATOM 1448 C CA . ALA A 1 185 ? -9.327 9.661 25.962 1.00 95.50 185 ALA A CA 1
ATOM 1449 C C . ALA A 1 185 ? -10.254 10.677 25.262 1.00 95.50 185 ALA A C 1
ATOM 1451 O O . ALA A 1 185 ? -11.113 11.271 25.909 1.00 95.50 185 ALA A O 1
ATOM 1452 N N . VAL A 1 186 ? -10.103 10.876 23.946 1.00 96.31 186 VAL A N 1
ATOM 1453 C CA . VAL A 1 186 ? -10.932 11.803 23.154 1.00 96.31 186 VAL A CA 1
ATOM 1454 C C . VAL A 1 186 ? -12.325 11.239 22.874 1.00 96.31 186 VAL A C 1
ATOM 1456 O O . VAL A 1 186 ? -13.311 11.974 22.963 1.00 96.31 186 VAL A O 1
ATOM 1459 N N . PHE A 1 187 ? -12.443 9.962 22.506 1.00 94.00 187 PHE A N 1
ATOM 1460 C CA . PHE A 1 187 ? -13.741 9.359 22.197 1.00 94.00 187 PHE A CA 1
ATOM 1461 C C . PHE A 1 187 ? -14.504 8.934 23.454 1.00 94.00 187 PHE A C 1
ATOM 1463 O O . PHE A 1 187 ? -15.715 9.156 23.496 1.00 94.00 187 PHE A O 1
ATOM 1470 N N . GLY A 1 188 ? -13.815 8.425 24.479 1.00 94.62 188 GLY A N 1
ATOM 1471 C CA . GLY A 1 188 ? -14.395 8.086 25.776 1.00 94.62 188 GLY A CA 1
ATOM 1472 C C . GLY A 1 188 ? -15.473 7.005 25.684 1.00 94.62 188 GLY A C 1
ATOM 1473 O O . GLY A 1 188 ? -15.282 5.965 25.058 1.00 94.62 188 GLY A O 1
ATOM 1474 N N . ASP A 1 189 ? -16.630 7.287 26.277 1.00 95.19 189 ASP A N 1
ATOM 1475 C CA . ASP A 1 189 ? -17.834 6.444 26.277 1.00 95.19 189 ASP A CA 1
ATOM 1476 C C . ASP A 1 189 ? -18.451 6.218 24.884 1.00 95.19 189 ASP A C 1
ATOM 1478 O O . ASP A 1 189 ? -19.287 5.332 24.711 1.00 95.19 189 ASP A O 1
ATOM 1482 N N . ARG A 1 190 ? -18.012 6.971 23.868 1.00 94.44 190 ARG A N 1
ATOM 1483 C CA . ARG A 1 190 ? -18.403 6.764 22.464 1.00 94.44 190 ARG A CA 1
ATOM 1484 C C . ARG A 1 190 ? -17.712 5.562 21.815 1.00 94.44 190 ARG A C 1
ATOM 1486 O O . ARG A 1 190 ? -18.115 5.158 20.727 1.00 94.44 190 ARG A O 1
ATOM 1493 N N . ILE A 1 191 ? -16.685 4.989 22.450 1.00 93.50 191 ILE A N 1
ATOM 1494 C CA . ILE A 1 191 ? -16.075 3.730 22.011 1.00 93.50 191 ILE A CA 1
ATOM 1495 C C . ILE A 1 191 ? -16.923 2.563 22.514 1.00 93.50 191 ILE A C 1
ATOM 1497 O O . ILE A 1 191 ? -17.024 2.318 23.713 1.00 93.50 191 ILE A O 1
ATOM 1501 N N . LYS A 1 192 ? -17.485 1.795 21.579 1.00 91.88 192 LYS A N 1
ATOM 1502 C CA . LYS A 1 192 ? -18.257 0.584 21.883 1.00 91.88 192 LYS A CA 1
ATOM 1503 C C . LYS A 1 192 ? -17.369 -0.603 22.278 1.00 91.88 192 LYS A C 1
ATOM 1505 O O . LYS A 1 192 ? -17.747 -1.389 23.144 1.00 91.88 192 LYS A O 1
ATOM 1510 N N . ASN A 1 193 ? -16.217 -0.748 21.627 1.00 88.50 193 ASN A N 1
ATOM 1511 C CA . ASN A 1 193 ? -15.251 -1.824 21.838 1.00 88.50 193 ASN A CA 1
ATOM 1512 C C . ASN A 1 193 ? -13.859 -1.441 21.301 1.00 88.50 193 ASN A C 1
ATOM 1514 O O . ASN A 1 193 ? -13.743 -0.711 20.320 1.00 88.50 193 ASN A O 1
ATOM 1518 N N . CYS A 1 194 ? -12.817 -1.990 21.926 1.00 83.06 194 CYS A N 1
ATOM 1519 C CA . CYS A 1 194 ? -11.445 -2.028 21.416 1.00 83.06 194 CYS A CA 1
ATOM 1520 C C . CYS A 1 194 ? -10.943 -3.473 21.482 1.00 83.06 194 CYS A C 1
ATOM 1522 O O . CYS A 1 194 ? -11.281 -4.184 22.431 1.00 83.06 194 CYS A O 1
ATOM 1524 N N . ASN A 1 195 ? -10.128 -3.859 20.500 1.00 68.56 195 ASN A N 1
ATOM 1525 C CA . ASN A 1 195 ? -9.422 -5.139 20.423 1.00 68.56 195 ASN A CA 1
ATOM 1526 C C . ASN A 1 195 ? -7.909 -4.880 20.431 1.00 68.56 195 ASN A C 1
ATOM 1528 O O . ASN A 1 195 ? -7.519 -3.826 19.875 1.00 68.56 195 ASN A O 1
#

Secondary structure (DSSP, 8-state):
--------PPPPPP---------------TTSSSSSSS-SEEEEEEETTTEEEEES--HHH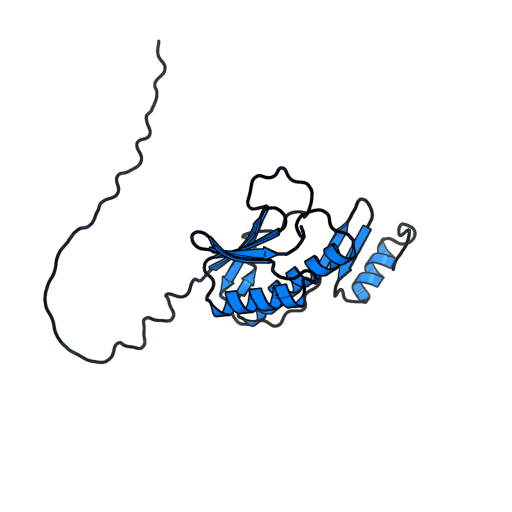HHHHHHHHHHH-TT-EEEEEEETTEEEEEESS-TTS---HHHHHHHHHHHHHHHHHHHHTTEEEEEEEEE----S---S-SEEEEEEEEE---------EEEEETTTEEEEES--HHHHHHHHHHHGGG-----